Protein AF-A0A482VT25-F1 (afdb_monomer)

Radius of gyration: 19.28 Å; Cα contacts (8 Å, |Δi|>4): 230; chains: 1; bounding box: 48×50×47 Å

Nearest PDB structures (foldseek):
  7yfh-assembly1_D  TM=4.935E-01  e=5.963E-01  Rattus norvegicus
  8hdk-assembly1_D  TM=4.735E-01  e=2.613E+00  Rattus norvegicus
  5x2o-assembly2_C  TM=5.351E-01  e=7.305E+00  Oryzias latipes

pLDDT: mean 77.51, std 16.25, range [39.47, 95.44]

Structure (mmCIF, N/CA/C/O backbone):
data_AF-A0A482VT25-F1
#
_entry.id   AF-A0A482VT25-F1
#
loop_
_atom_site.group_PDB
_atom_site.id
_atom_site.type_symbol
_atom_site.label_atom_id
_atom_site.label_alt_id
_atom_site.label_comp_id
_atom_site.label_asym_id
_atom_site.label_entity_id
_atom_site.label_seq_id
_atom_site.pdbx_PDB_ins_code
_atom_site.Cartn_x
_atom_site.Cartn_y
_atom_site.Cartn_z
_atom_site.occupancy
_atom_site.B_iso_or_equiv
_atom_site.auth_seq_id
_atom_site.auth_comp_id
_atom_site.auth_asym_id
_atom_site.auth_atom_id
_atom_site.pdbx_PDB_model_num
ATOM 1 N N . MET A 1 1 ? -10.739 -34.571 9.673 1.00 39.47 1 MET A N 1
ATOM 2 C CA . MET A 1 1 ? -11.460 -33.301 9.870 1.00 39.47 1 MET A CA 1
ATOM 3 C C . MET A 1 1 ? -10.974 -32.430 8.749 1.00 39.47 1 MET A C 1
ATOM 5 O O . MET A 1 1 ? -9.767 -32.263 8.652 1.00 39.47 1 MET A O 1
ATOM 9 N N . ASP A 1 2 ? -11.873 -32.102 7.835 1.00 42.78 2 ASP A N 1
ATOM 10 C CA . ASP A 1 2 ? -11.536 -31.647 6.493 1.00 42.78 2 ASP A CA 1
ATOM 11 C C . ASP A 1 2 ? -10.719 -30.350 6.533 1.00 42.78 2 ASP A C 1
ATOM 13 O O . ASP A 1 2 ? -11.111 -29.379 7.178 1.00 42.78 2 ASP A O 1
ATOM 17 N N . ASP A 1 3 ? -9.556 -30.373 5.876 1.00 50.25 3 ASP A N 1
ATOM 18 C CA . ASP A 1 3 ? -8.774 -29.186 5.540 1.00 50.25 3 ASP A CA 1
ATOM 19 C C . ASP A 1 3 ? -9.622 -28.347 4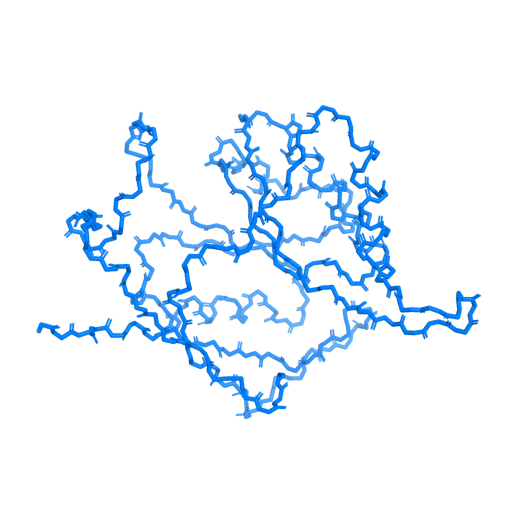.566 1.00 50.25 3 ASP A C 1
ATOM 21 O O . ASP A 1 3 ? -9.539 -28.514 3.348 1.00 50.25 3 ASP A O 1
ATOM 25 N N . GLU A 1 4 ? -10.512 -27.498 5.085 1.00 59.62 4 GLU A N 1
ATOM 26 C CA . GLU A 1 4 ? -11.240 -26.541 4.252 1.00 59.62 4 GLU A CA 1
ATOM 27 C C . GLU A 1 4 ? -10.255 -25.481 3.739 1.00 59.62 4 GLU A C 1
ATOM 29 O O . GLU A 1 4 ? -9.926 -24.507 4.417 1.00 59.62 4 GLU A O 1
ATOM 34 N N . ASP A 1 5 ? -9.749 -25.703 2.525 1.00 64.88 5 ASP A N 1
ATOM 35 C CA . ASP A 1 5 ? -8.963 -24.722 1.783 1.00 64.88 5 ASP A CA 1
ATOM 36 C C . ASP A 1 5 ? -9.862 -23.529 1.404 1.00 64.88 5 ASP A C 1
ATOM 38 O O . ASP A 1 5 ? -10.791 -23.655 0.598 1.00 64.88 5 ASP A O 1
ATOM 42 N N . TYR A 1 6 ? -9.554 -22.333 1.908 1.00 70.44 6 TYR A N 1
ATOM 43 C CA . TYR A 1 6 ? -10.206 -21.105 1.438 1.00 70.44 6 TYR A CA 1
ATOM 44 C C . TYR A 1 6 ? -9.641 -20.714 0.081 1.00 70.44 6 TYR A C 1
ATOM 46 O O . TYR A 1 6 ? -8.427 -20.743 -0.097 1.00 70.44 6 TYR A O 1
ATOM 54 N N . THR A 1 7 ? -10.494 -20.308 -0.863 1.00 74.69 7 THR A N 1
ATOM 55 C CA . THR A 1 7 ? -10.058 -19.903 -2.206 1.00 74.69 7 THR A CA 1
ATOM 56 C C . THR A 1 7 ? -10.330 -18.422 -2.459 1.00 74.69 7 THR A C 1
ATOM 58 O O . THR A 1 7 ? -11.483 -18.025 -2.583 1.00 74.69 7 THR A O 1
ATOM 61 N N . VAL A 1 8 ? -9.278 -17.617 -2.617 1.00 80.00 8 VAL A N 1
ATOM 62 C CA . VAL A 1 8 ? -9.375 -16.241 -3.143 1.00 80.00 8 VAL A CA 1
ATOM 63 C C . VAL A 1 8 ? -9.245 -16.292 -4.659 1.00 80.00 8 VAL A C 1
ATOM 65 O O . VAL A 1 8 ? -8.404 -17.022 -5.174 1.00 80.00 8 VAL A O 1
ATOM 68 N N . SER A 1 9 ? -10.054 -15.523 -5.383 1.00 78.00 9 SER A N 1
ATOM 69 C CA . SER A 1 9 ? -9.930 -15.350 -6.836 1.00 78.00 9 SER A CA 1
ATOM 70 C C . SER A 1 9 ? -9.669 -13.886 -7.168 1.00 78.00 9 SER A C 1
ATOM 72 O O . SER A 1 9 ? -10.445 -13.035 -6.747 1.00 78.00 9 SER A O 1
ATOM 74 N N . SER A 1 10 ? -8.625 -13.588 -7.935 1.00 79.62 10 SER A N 1
ATOM 75 C CA . SER A 1 10 ? -8.290 -12.217 -8.339 1.00 79.62 10 SER A CA 1
ATOM 76 C C . SER A 1 10 ? -8.179 -12.104 -9.848 1.00 79.62 10 SER A C 1
ATOM 78 O O . SER A 1 10 ? -7.571 -12.956 -10.490 1.00 79.62 10 SER A O 1
ATOM 80 N N . GLU A 1 11 ? -8.775 -11.056 -10.394 1.00 80.50 11 GLU A N 1
ATOM 81 C CA . GLU A 1 11 ? -8.612 -10.608 -11.767 1.00 80.50 11 GLU A CA 1
ATOM 82 C C . GLU A 1 11 ? -7.481 -9.578 -11.823 1.00 80.50 11 GLU A C 1
ATOM 84 O O . GLU A 1 11 ? -7.445 -8.653 -11.009 1.00 80.50 11 GLU A O 1
ATOM 89 N N . LEU A 1 12 ? -6.560 -9.742 -12.770 1.00 70.12 12 LEU A N 1
ATOM 90 C CA . LEU A 1 12 ? -5.415 -8.852 -12.954 1.00 70.12 12 LEU A CA 1
ATOM 91 C C . LEU A 1 12 ? -5.444 -8.246 -14.357 1.00 70.12 12 LEU A C 1
ATOM 93 O O . LEU A 1 12 ? -5.709 -8.946 -15.339 1.00 70.12 12 LEU A O 1
ATOM 97 N N . TYR A 1 13 ? -5.154 -6.949 -14.453 1.00 67.56 13 TYR A N 1
ATOM 98 C CA . TYR A 1 13 ? -4.815 -6.334 -15.734 1.00 67.56 13 TYR A CA 1
ATOM 99 C C . TYR A 1 13 ? -3.384 -6.715 -16.128 1.00 67.56 13 TYR A C 1
ATOM 101 O O . TYR A 1 13 ? -2.562 -7.049 -15.277 1.00 67.56 13 TYR A O 1
ATOM 109 N N . GLN A 1 14 ? -3.091 -6.677 -17.430 1.00 61.06 14 GLN A N 1
ATOM 110 C CA . GLN A 1 14 ? -1.707 -6.766 -17.902 1.00 61.06 14 GLN A CA 1
ATOM 111 C C . GLN A 1 14 ? -0.884 -5.602 -17.339 1.00 61.06 14 GLN A C 1
ATOM 113 O O . GLN A 1 14 ? -1.457 -4.539 -17.078 1.00 61.06 14 GLN A O 1
ATOM 118 N N . GLU A 1 15 ? 0.431 -5.809 -17.173 1.00 56.62 15 GLU A N 1
ATOM 119 C CA . GLU A 1 15 ? 1.362 -4.766 -16.724 1.00 56.62 15 GLU A CA 1
ATOM 120 C C . GLU A 1 15 ? 1.068 -3.452 -17.447 1.00 56.62 15 GLU A C 1
ATOM 122 O O . GLU A 1 15 ? 1.053 -3.370 -18.680 1.00 56.62 15 GLU A O 1
ATOM 127 N N . TYR A 1 16 ? 0.763 -2.438 -16.646 1.00 53.75 16 TYR A N 1
ATOM 128 C CA . TYR A 1 16 ? 0.369 -1.133 -17.123 1.00 53.75 16 TYR A CA 1
ATOM 129 C C . TYR A 1 16 ? 1.481 -0.139 -16.813 1.00 53.75 16 TYR A C 1
ATOM 131 O O . TYR A 1 16 ? 1.900 0.007 -15.667 1.00 53.75 16 TYR A O 1
ATOM 139 N N . ASP A 1 17 ? 1.945 0.563 -17.843 1.00 59.72 17 ASP A N 1
ATOM 140 C CA . ASP A 1 17 ? 2.887 1.659 -17.676 1.00 59.72 17 ASP A CA 1
ATOM 141 C C . ASP A 1 17 ? 2.159 2.885 -17.105 1.00 59.72 17 ASP A C 1
ATOM 143 O O . ASP A 1 17 ? 1.476 3.630 -17.822 1.00 59.72 17 ASP A O 1
ATOM 147 N N . TYR A 1 18 ? 2.336 3.092 -15.798 1.00 53.34 18 TYR A N 1
ATOM 148 C CA . TYR A 1 18 ? 1.773 4.197 -15.019 1.00 53.34 18 TYR A CA 1
ATOM 149 C C . TYR A 1 18 ? 2.281 5.586 -15.428 1.00 53.34 18 TYR A C 1
ATOM 151 O O . TYR A 1 18 ? 1.679 6.595 -15.031 1.00 53.34 18 TYR A O 1
ATOM 159 N N . THR A 1 19 ? 3.354 5.646 -16.225 1.00 51.25 19 THR A N 1
ATOM 160 C CA . THR A 1 19 ? 3.878 6.884 -16.816 1.00 51.25 19 THR A CA 1
ATOM 161 C C . THR A 1 19 ? 3.140 7.267 -18.100 1.00 51.25 19 THR A C 1
ATOM 163 O O . THR A 1 19 ? 3.159 8.430 -18.508 1.00 51.25 19 THR A O 1
ATOM 166 N N . SER A 1 20 ? 2.417 6.321 -18.708 1.00 53.91 20 SER A N 1
ATOM 167 C CA . SER A 1 20 ? 1.621 6.560 -19.907 1.00 53.91 20 SER A CA 1
ATOM 168 C C . SER A 1 20 ? 0.199 7.034 -19.567 1.00 53.91 20 SER A C 1
ATOM 170 O O . SER A 1 20 ? -0.370 6.697 -18.528 1.00 53.91 20 SER A O 1
ATOM 172 N N . SER A 1 21 ? -0.400 7.825 -20.462 1.00 50.16 21 SER A N 1
ATOM 173 C CA . SER A 1 21 ? -1.810 8.255 -20.402 1.00 50.16 21 SER A CA 1
ATOM 174 C C . SER A 1 21 ? -2.772 7.270 -21.082 1.00 50.16 21 SER A C 1
ATOM 176 O O . SER A 1 21 ? -3.956 7.567 -21.271 1.00 50.16 21 SER A O 1
ATOM 178 N N . SER A 1 22 ? -2.258 6.107 -21.485 1.00 46.88 22 SER A N 1
ATOM 179 C CA . SER A 1 22 ? -3.011 5.029 -22.123 1.00 46.88 22 SER A CA 1
ATOM 180 C C . SER A 1 22 ? -4.091 4.503 -21.169 1.00 46.88 22 SER A C 1
ATOM 182 O O . SER A 1 22 ? -4.007 4.666 -19.965 1.00 46.88 22 SER A O 1
ATOM 184 N N . LYS A 1 23 ? -5.151 3.851 -21.645 1.00 45.50 23 LYS A N 1
ATOM 185 C CA . LYS A 1 23 ? -6.005 3.080 -20.720 1.00 45.50 23 LYS A CA 1
ATOM 186 C C . LYS A 1 23 ? -5.443 1.656 -20.633 1.00 45.50 23 LYS A C 1
ATOM 188 O O . LYS A 1 23 ? -5.079 1.128 -21.686 1.00 45.50 23 LYS A O 1
ATOM 193 N N . PRO A 1 24 ? -5.384 1.018 -19.449 1.00 49.09 24 PRO A N 1
ATOM 194 C CA . PRO A 1 24 ? -5.161 -0.412 -19.332 1.00 49.09 24 PRO A CA 1
ATOM 195 C C . PRO A 1 24 ? -6.135 -1.125 -20.255 1.00 49.09 24 PRO A C 1
ATOM 197 O O . PRO A 1 24 ? -7.336 -0.829 -20.285 1.00 49.09 24 PRO A O 1
ATOM 200 N N . THR A 1 25 ? -5.605 -2.025 -21.070 1.00 46.62 25 THR A N 1
ATOM 201 C CA . THR A 1 25 ? -6.446 -2.778 -21.991 1.00 46.62 25 THR A CA 1
ATOM 202 C C . THR A 1 25 ? -7.126 -3.869 -21.178 1.00 46.62 25 THR A C 1
ATOM 204 O O . THR A 1 25 ? -6.481 -4.828 -20.766 1.00 46.62 25 THR A O 1
ATOM 207 N N . VAL A 1 26 ? -8.429 -3.719 -20.927 1.00 48.94 26 VAL A N 1
ATOM 208 C CA . VAL A 1 26 ? -9.239 -4.775 -20.308 1.00 48.94 26 VAL A CA 1
ATOM 209 C C . VAL A 1 26 ? -9.306 -5.934 -21.301 1.00 48.94 26 VAL A C 1
ATOM 211 O O . VAL A 1 26 ? -10.019 -5.870 -22.307 1.00 48.94 26 VAL A O 1
ATOM 214 N N . ASN A 1 27 ? -8.517 -6.978 -21.066 1.00 53.03 27 ASN A N 1
ATOM 215 C CA . ASN A 1 27 ? -8.515 -8.153 -21.921 1.00 53.03 27 ASN A CA 1
ATOM 216 C C . ASN A 1 27 ? -9.777 -8.977 -21.624 1.00 53.03 27 ASN A C 1
ATOM 218 O O . ASN A 1 27 ? -10.112 -9.250 -20.479 1.00 53.03 27 ASN A O 1
ATOM 222 N N . LYS A 1 28 ? -10.497 -9.442 -22.648 1.00 49.78 28 LYS A N 1
ATOM 223 C CA . LYS A 1 28 ? -11.636 -10.356 -22.430 1.00 49.78 28 LYS A CA 1
ATOM 224 C C . LYS A 1 28 ? -11.214 -11.709 -21.835 1.00 49.78 28 LYS A C 1
ATOM 226 O O . LYS A 1 28 ? -12.072 -12.456 -21.380 1.00 49.78 28 LYS A O 1
ATOM 231 N N . ALA A 1 29 ? -9.917 -12.012 -21.849 1.00 55.00 29 ALA A N 1
ATOM 232 C CA . ALA A 1 29 ? -9.296 -13.186 -21.253 1.00 55.00 29 ALA A CA 1
ATOM 233 C C . ALA A 1 29 ? -8.514 -12.848 -19.969 1.00 55.00 29 ALA A C 1
ATOM 235 O O . ALA A 1 29 ? -7.456 -13.432 -19.749 1.00 55.00 29 ALA A O 1
ATOM 236 N N . ASN A 1 30 ? -8.979 -11.883 -19.161 1.00 58.50 30 ASN A N 1
ATOM 237 C CA . ASN A 1 30 ? -8.315 -11.517 -17.905 1.00 58.50 30 ASN A CA 1
ATOM 238 C C . ASN A 1 30 ? -7.936 -12.771 -17.102 1.00 58.50 30 ASN A C 1
ATOM 240 O O . ASN A 1 30 ? -8.764 -13.661 -16.876 1.00 58.50 30 ASN A O 1
ATOM 244 N N . ALA A 1 31 ? -6.663 -12.852 -16.713 1.00 57.69 31 ALA A N 1
ATOM 245 C CA . ALA A 1 31 ? -6.154 -13.972 -15.945 1.00 57.69 31 ALA A CA 1
ATOM 246 C C . ALA A 1 31 ? -6.794 -13.931 -14.554 1.00 57.69 31 ALA A C 1
ATOM 248 O O . ALA A 1 31 ? -6.694 -12.929 -13.843 1.00 57.69 31 ALA A O 1
ATOM 249 N N . VAL A 1 32 ? -7.486 -15.011 -14.186 1.00 60.69 32 VAL A N 1
ATOM 250 C CA . VAL A 1 32 ? -8.034 -15.178 -12.839 1.00 60.69 32 VAL A CA 1
ATOM 251 C C . VAL A 1 32 ? -7.101 -16.087 -12.056 1.00 60.69 32 VAL A C 1
ATOM 253 O O . VAL A 1 32 ? -7.095 -17.302 -12.261 1.00 60.69 32 VAL A O 1
ATOM 256 N N . SER A 1 33 ? -6.339 -15.504 -11.138 1.00 63.44 33 SER A N 1
ATOM 257 C CA . SER A 1 33 ? -5.485 -16.252 -10.216 1.00 63.44 33 SER A CA 1
ATOM 258 C C . SER A 1 33 ? -6.312 -16.754 -9.037 1.00 63.44 33 SER A C 1
ATOM 260 O O . SER A 1 33 ? -7.108 -16.001 -8.470 1.00 63.44 33 SER A O 1
ATOM 262 N N . LYS A 1 34 ? -6.129 -18.025 -8.662 1.00 63.94 34 LYS A N 1
ATOM 263 C CA . LYS A 1 34 ? -6.772 -18.638 -7.493 1.00 63.94 34 LYS A CA 1
ATOM 264 C C . LYS A 1 34 ? -5.734 -18.975 -6.434 1.00 63.94 34 LYS A C 1
ATOM 266 O O . LYS A 1 34 ? -4.762 -19.668 -6.718 1.00 63.94 34 LYS A O 1
ATOM 271 N N . PHE A 1 35 ? -5.976 -18.529 -5.212 1.00 72.00 35 PHE A N 1
ATOM 272 C CA . PHE A 1 35 ? -5.071 -18.713 -4.081 1.00 72.00 35 PHE A CA 1
ATOM 273 C C . PHE A 1 35 ? -5.757 -19.561 -3.024 1.00 72.00 35 PHE A C 1
ATOM 275 O O . PHE A 1 35 ? -6.899 -19.264 -2.673 1.00 72.00 35 PHE A O 1
ATOM 282 N N . LYS A 1 36 ? -5.073 -20.593 -2.521 1.00 67.88 36 LYS A N 1
ATOM 283 C CA . LYS A 1 36 ? -5.603 -21.475 -1.478 1.00 67.88 36 LYS A CA 1
ATOM 284 C C . LYS A 1 36 ? -4.920 -21.223 -0.144 1.00 67.88 36 LYS A C 1
ATOM 286 O O . LYS A 1 36 ? -3.690 -21.200 -0.078 1.00 67.88 36 LYS A O 1
ATOM 291 N N . PHE A 1 37 ? -5.705 -21.091 0.917 1.00 70.56 37 PHE A N 1
ATOM 292 C CA . PHE A 1 37 ? -5.206 -20.827 2.266 1.00 70.56 37 PHE A CA 1
ATOM 293 C C . PHE A 1 37 ? -5.533 -21.982 3.199 1.00 70.56 37 PHE A C 1
ATOM 295 O O . PHE A 1 37 ? -6.661 -22.471 3.212 1.00 70.56 37 PHE A O 1
ATOM 302 N N . LYS A 1 38 ? -4.547 -22.357 4.012 1.00 63.88 38 LYS A N 1
ATOM 303 C CA . LYS A 1 38 ? -4.682 -23.324 5.096 1.00 63.88 38 LYS A CA 1
ATOM 304 C C . LYS A 1 38 ? -4.677 -22.598 6.426 1.00 63.88 38 LYS A C 1
ATOM 306 O O . LYS A 1 38 ? -3.830 -21.749 6.687 1.00 63.88 38 LYS A O 1
ATOM 311 N N . HIS A 1 39 ? -5.599 -22.967 7.294 1.00 61.06 39 HIS A N 1
ATOM 312 C CA . HIS A 1 39 ? -5.632 -22.474 8.661 1.00 61.06 39 HIS A CA 1
ATOM 313 C C . HIS A 1 39 ? -4.373 -22.969 9.421 1.00 61.06 39 HIS A C 1
ATOM 315 O O . HIS A 1 39 ? -4.059 -24.158 9.336 1.00 61.06 39 HIS A O 1
ATOM 321 N N . PRO A 1 40 ? -3.633 -22.118 10.165 1.00 61.16 40 PRO A N 1
ATOM 322 C CA . PRO A 1 40 ? -2.665 -22.542 11.159 1.00 61.16 40 PRO A CA 1
ATOM 323 C C . PRO A 1 40 ? -3.076 -23.771 11.974 1.00 61.16 40 PRO A C 1
ATOM 325 O O . PRO A 1 40 ? -4.214 -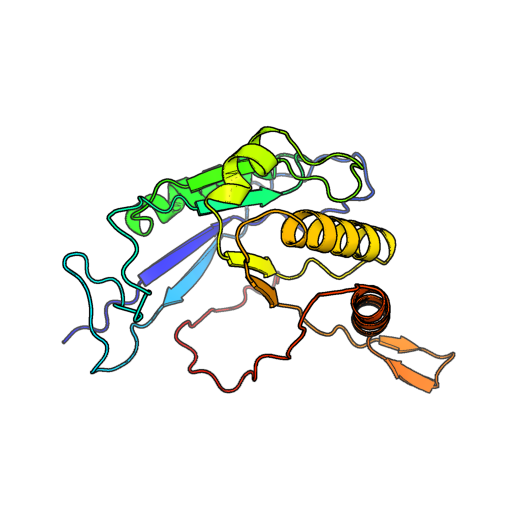23.834 12.463 1.00 61.16 40 PRO A O 1
ATOM 328 N N . PRO A 1 41 ? -2.151 -24.738 12.144 1.00 55.53 41 PRO A N 1
ATOM 329 C CA . PRO A 1 41 ? -2.427 -25.951 12.888 1.00 55.53 41 PRO A CA 1
ATOM 330 C C . PRO A 1 41 ? -2.688 -25.623 14.371 1.00 55.53 41 PRO A C 1
ATOM 332 O O . PRO A 1 41 ? -2.102 -24.680 14.914 1.00 55.53 41 PRO A O 1
ATOM 335 N N . PRO A 1 42 ? -3.566 -26.380 15.053 1.00 56.66 42 PRO A N 1
ATOM 336 C CA . PRO A 1 42 ? -3.888 -26.162 16.462 1.00 56.66 42 PRO A CA 1
ATOM 337 C C . PRO A 1 42 ? -2.653 -26.188 17.392 1.00 56.66 42 PRO A C 1
ATOM 339 O O . PRO A 1 42 ? -1.721 -26.945 17.125 1.00 56.66 42 PRO A O 1
ATOM 342 N N . PRO A 1 43 ? -2.657 -25.447 18.526 1.00 58.03 43 PRO A N 1
ATOM 343 C CA . PRO A 1 43 ? -3.792 -24.728 19.097 1.00 58.03 43 PRO A CA 1
ATOM 344 C C . PRO A 1 43 ? -3.797 -23.248 18.696 1.00 58.03 43 PRO A C 1
ATOM 346 O O . PRO A 1 43 ? -3.302 -22.376 19.411 1.00 58.03 43 PRO A O 1
ATOM 349 N N . ALA A 1 44 ? -4.432 -22.952 17.572 1.00 61.91 44 ALA A N 1
ATOM 350 C CA . ALA A 1 44 ? -4.798 -21.604 17.211 1.00 61.91 44 ALA A CA 1
ATOM 351 C C . ALA A 1 44 ? -6.223 -21.344 17.715 1.00 61.91 44 ALA A C 1
ATOM 353 O O . ALA A 1 44 ? -7.130 -22.141 17.480 1.00 61.91 44 ALA A O 1
ATOM 354 N N . LYS A 1 45 ? -6.411 -20.275 18.489 1.00 72.25 45 LYS A N 1
ATOM 355 C CA . LYS A 1 45 ? -7.738 -19.904 18.988 1.00 72.25 45 LYS A CA 1
ATOM 356 C C . LYS A 1 45 ? -8.497 -19.219 17.863 1.00 72.25 45 LYS A C 1
ATOM 358 O O . LYS A 1 45 ? -7.915 -18.363 17.207 1.00 72.25 45 LYS A O 1
ATOM 363 N N . THR A 1 46 ? -9.765 -19.555 17.686 1.00 65.69 46 THR A N 1
ATOM 364 C CA . THR A 1 46 ? -10.668 -18.890 16.747 1.00 65.69 46 THR A CA 1
ATOM 365 C C . THR A 1 46 ? -11.836 -18.256 17.490 1.00 65.69 46 THR A C 1
ATOM 367 O O . THR A 1 46 ? -12.183 -18.693 18.592 1.00 65.69 46 THR A O 1
ATOM 370 N N . ASP A 1 47 ? -12.378 -17.163 16.962 1.00 71.12 47 ASP A N 1
ATOM 371 C CA . ASP A 1 47 ? -13.574 -16.530 17.514 1.00 71.12 47 ASP A CA 1
ATOM 372 C C . ASP A 1 47 ? -14.856 -17.210 16.999 1.00 71.12 47 ASP A C 1
ATOM 374 O O . ASP A 1 47 ? -14.822 -18.292 16.411 1.00 71.12 47 ASP A O 1
ATOM 378 N N . SER A 1 48 ? -16.015 -16.604 17.274 1.00 61.66 48 SER A N 1
ATOM 379 C CA . SER A 1 48 ? -17.322 -17.172 16.928 1.00 61.66 48 SER A CA 1
ATOM 380 C C . SER A 1 48 ? -17.575 -17.314 15.428 1.00 61.66 48 SER A C 1
ATOM 382 O O . SER A 1 48 ? -18.514 -18.015 15.060 1.00 61.66 48 SER A O 1
ATOM 384 N N . ASP A 1 49 ? -16.802 -16.638 14.576 1.00 62.59 49 ASP A N 1
ATOM 385 C CA . ASP A 1 49 ? -16.936 -16.737 13.124 1.00 62.59 49 ASP A CA 1
ATOM 386 C C . ASP A 1 49 ? -15.754 -17.470 12.464 1.00 62.59 49 ASP A C 1
ATOM 388 O O . ASP A 1 49 ? -15.704 -17.577 11.238 1.00 62.59 49 ASP A O 1
ATOM 392 N N . GLY A 1 50 ? -14.848 -18.044 13.263 1.00 56.34 50 GLY A N 1
ATOM 393 C CA . GLY A 1 50 ? -13.749 -18.881 12.787 1.00 56.34 50 GLY A CA 1
ATOM 394 C C . GLY A 1 50 ? -12.472 -18.113 12.450 1.00 56.34 50 GLY A C 1
ATOM 395 O O . GLY A 1 50 ? -11.533 -18.728 11.953 1.00 56.34 50 GLY A O 1
ATOM 396 N N . ASP A 1 51 ? -12.398 -16.807 12.726 1.00 59.22 51 ASP A N 1
ATOM 397 C CA . ASP A 1 51 ? -11.162 -16.046 12.534 1.00 59.22 51 ASP A CA 1
ATOM 398 C C . ASP A 1 51 ? -10.165 -16.330 13.650 1.00 59.22 51 ASP A C 1
ATOM 400 O O . ASP A 1 51 ? -10.529 -16.453 14.821 1.00 59.22 51 ASP A O 1
ATOM 404 N N . PHE A 1 52 ? -8.873 -16.353 13.315 1.00 62.03 52 PHE A N 1
ATOM 405 C CA . PHE A 1 52 ? -7.827 -16.445 14.326 1.00 62.03 52 PHE A CA 1
ATOM 406 C C . PHE A 1 52 ? -7.922 -15.316 15.346 1.00 62.03 52 PHE A C 1
ATOM 408 O O . PHE A 1 52 ? -7.730 -14.134 15.043 1.00 62.03 52 PHE A O 1
ATOM 415 N N . ILE A 1 53 ? -8.070 -15.710 16.605 1.00 58.88 53 ILE A N 1
ATOM 416 C CA . ILE A 1 53 ? -7.831 -14.865 17.763 1.00 58.88 53 ILE A CA 1
ATOM 417 C C . ILE A 1 53 ? -6.321 -14.658 17.874 1.00 58.88 53 ILE A C 1
ATOM 419 O O . ILE A 1 53 ? -5.610 -15.310 18.640 1.00 58.88 53 ILE A O 1
ATOM 423 N N . VAL A 1 54 ? -5.833 -13.682 17.122 1.00 53.31 54 VAL A N 1
ATOM 424 C CA . VAL A 1 54 ? -4.608 -12.963 17.460 1.00 53.31 54 VAL A CA 1
ATOM 425 C C . VAL A 1 54 ? -4.882 -12.142 18.717 1.00 53.31 54 VAL A C 1
ATOM 427 O O . VAL A 1 54 ? -5.913 -11.474 18.823 1.00 53.31 54 VAL A O 1
ATOM 430 N N . SER A 1 55 ? -3.977 -12.181 19.696 1.00 43.06 55 SER A N 1
ATOM 431 C CA . SER A 1 55 ? -4.082 -11.400 20.932 1.00 43.06 55 SER A CA 1
ATOM 432 C C . SER A 1 55 ? -4.005 -9.898 20.636 1.00 43.06 55 SER A C 1
ATOM 434 O O . SER A 1 55 ? -2.947 -9.277 20.715 1.00 43.06 55 SER A O 1
ATOM 436 N N . ARG A 1 56 ? -5.143 -9.297 20.282 1.00 45.47 56 ARG A N 1
ATOM 437 C CA . ARG A 1 56 ? -5.308 -7.851 20.125 1.00 45.47 56 ARG A CA 1
ATOM 438 C C . ARG A 1 56 ? -5.428 -7.239 21.523 1.00 45.47 56 ARG A C 1
ATOM 440 O O . ARG A 1 56 ? -6.164 -7.756 22.367 1.00 45.47 56 ARG A O 1
ATOM 447 N N . LYS A 1 57 ? -4.726 -6.129 21.800 1.00 41.81 57 LYS A N 1
ATOM 448 C CA . LYS A 1 57 ? -4.996 -5.325 23.010 1.00 41.81 57 LYS A CA 1
ATOM 449 C C . LYS A 1 57 ? -6.502 -5.049 23.053 1.00 41.81 57 LYS A C 1
ATOM 451 O O . LYS A 1 57 ? -7.046 -4.619 22.039 1.00 41.81 57 LYS A O 1
ATOM 456 N N . LYS A 1 58 ? -7.162 -5.316 24.191 1.00 40.41 58 LYS A N 1
ATOM 457 C CA . LYS A 1 58 ? -8.605 -5.090 24.395 1.00 40.41 58 LYS A CA 1
ATOM 458 C C . LYS A 1 58 ? -8.948 -3.633 24.066 1.00 40.41 58 LYS A C 1
ATOM 460 O O . LYS A 1 58 ? -8.844 -2.759 24.920 1.00 40.41 58 LYS A O 1
ATOM 465 N N . SER A 1 59 ? -9.328 -3.368 22.824 1.00 47.28 59 SER A N 1
ATOM 466 C CA . SER A 1 59 ? -9.884 -2.097 22.386 1.00 47.28 59 SER A CA 1
ATOM 467 C C . SER A 1 59 ? -11.352 -2.368 22.106 1.00 47.28 59 SER A C 1
ATOM 469 O O . SER A 1 59 ? -11.681 -3.220 21.284 1.00 47.28 59 SER A O 1
ATOM 471 N N . ALA A 1 60 ? -12.223 -1.740 22.893 1.00 45.38 60 ALA A N 1
ATOM 472 C CA . ALA A 1 60 ? -13.662 -1.957 22.874 1.00 45.38 60 ALA A CA 1
ATOM 473 C C . ALA A 1 60 ? -14.229 -1.906 21.443 1.00 45.38 60 ALA A C 1
ATOM 475 O O . ALA A 1 60 ? -14.007 -0.917 20.750 1.00 45.38 60 ALA A O 1
ATOM 476 N N . ASN A 1 61 ? -14.942 -2.965 21.033 1.00 43.31 61 ASN A N 1
ATOM 477 C CA . ASN A 1 61 ? -15.899 -3.047 19.916 1.00 43.31 61 ASN A CA 1
ATOM 478 C C . ASN A 1 61 ? -15.760 -1.980 18.816 1.00 43.31 61 ASN A C 1
ATOM 480 O O . ASN A 1 61 ? -16.699 -1.234 18.533 1.00 43.31 61 ASN A O 1
ATOM 484 N N . LYS A 1 62 ? -14.599 -1.906 18.165 1.00 52.28 62 LYS A N 1
ATOM 485 C CA . LYS A 1 62 ? -14.421 -1.045 16.999 1.00 52.28 62 LYS A CA 1
ATOM 486 C C . LYS A 1 62 ? -14.524 -1.934 15.771 1.00 52.28 62 LYS A C 1
ATOM 488 O O . LYS A 1 62 ? -13.652 -2.766 15.555 1.00 52.28 62 LYS A O 1
ATOM 493 N N . LYS A 1 63 ? -15.594 -1.776 14.983 1.00 51.50 63 LYS A N 1
ATOM 494 C CA . LYS A 1 63 ? -15.642 -2.313 13.615 1.00 51.50 63 LYS A CA 1
ATOM 495 C C . LYS A 1 63 ? -14.433 -1.738 12.875 1.00 51.50 63 LYS A C 1
ATOM 497 O O . LYS A 1 63 ? -14.389 -0.531 12.631 1.00 51.50 63 LYS A O 1
ATOM 502 N N . VAL A 1 64 ? -13.428 -2.568 12.619 1.00 60.56 64 VAL A N 1
ATOM 503 C CA . VAL A 1 64 ? -12.244 -2.180 11.851 1.00 60.56 64 VAL A CA 1
ATOM 504 C C . VAL A 1 64 ? -12.606 -2.414 10.392 1.00 60.56 64 VAL A C 1
ATOM 506 O O . VAL A 1 64 ? -12.709 -3.555 9.961 1.00 60.56 64 VAL A O 1
ATOM 509 N N . GLY A 1 65 ? -12.915 -1.339 9.669 1.00 68.81 65 GLY A N 1
ATOM 510 C CA . GLY A 1 65 ? -13.024 -1.405 8.214 1.00 68.81 65 GLY A CA 1
ATOM 511 C C . GLY A 1 65 ? -11.634 -1.523 7.595 1.00 68.81 65 GLY A C 1
ATOM 512 O O . GLY A 1 65 ? -10.661 -1.044 8.182 1.00 68.81 65 GLY A O 1
ATOM 513 N N . ILE A 1 66 ? -11.553 -2.160 6.433 1.00 80.94 66 ILE A N 1
ATOM 514 C CA . ILE A 1 66 ? -10.341 -2.192 5.610 1.00 80.94 66 ILE A CA 1
ATOM 515 C C . ILE A 1 66 ? -10.432 -1.027 4.627 1.00 80.94 66 ILE A C 1
ATOM 517 O O . ILE A 1 66 ? -11.515 -0.735 4.117 1.00 80.94 66 ILE A O 1
ATOM 521 N N . ILE A 1 67 ? -9.316 -0.343 4.398 1.00 82.69 67 ILE A N 1
ATOM 522 C CA . ILE A 1 67 ? -9.222 0.695 3.375 1.00 82.69 67 ILE A CA 1
ATOM 523 C C . ILE A 1 67 ? -8.168 0.236 2.379 1.00 82.69 67 ILE A C 1
ATOM 525 O O . ILE A 1 67 ? -7.005 0.094 2.748 1.00 82.69 67 ILE A O 1
ATOM 529 N N . GLU A 1 68 ? -8.610 -0.016 1.155 1.00 84.75 68 GLU A N 1
ATOM 530 C CA . GLU A 1 68 ? -7.763 -0.302 -0.000 1.00 84.75 68 GLU A CA 1
ATOM 531 C C . GLU A 1 68 ? -7.513 1.018 -0.726 1.00 84.75 68 GLU A C 1
ATOM 533 O O . GLU A 1 68 ? -8.444 1.811 -0.906 1.00 84.75 68 GLU A O 1
ATOM 538 N N . ILE A 1 69 ? -6.261 1.276 -1.098 1.00 84.88 69 ILE A N 1
ATOM 539 C CA . ILE A 1 69 ? -5.862 2.528 -1.740 1.00 84.88 69 ILE A CA 1
ATOM 540 C C . ILE A 1 69 ? -5.001 2.255 -2.960 1.00 84.88 69 ILE A C 1
ATOM 542 O O . ILE A 1 69 ? -4.072 1.457 -2.890 1.00 84.88 69 ILE A O 1
ATOM 546 N N . ASP A 1 70 ? -5.301 2.947 -4.050 1.00 86.88 70 ASP A N 1
ATOM 547 C CA . ASP A 1 70 ? -4.503 2.919 -5.275 1.00 86.88 70 ASP A CA 1
ATOM 548 C C . ASP A 1 70 ? -4.717 4.222 -6.056 1.00 86.88 70 ASP A C 1
ATOM 550 O O . ASP A 1 70 ? -5.562 5.045 -5.697 1.00 86.88 70 ASP A O 1
ATOM 554 N N . VAL A 1 71 ? -3.962 4.436 -7.123 1.00 82.25 71 VAL A N 1
ATOM 555 C CA . VAL A 1 71 ? -4.166 5.565 -8.028 1.00 82.25 71 VAL A CA 1
ATOM 556 C C . VAL A 1 71 ? -5.432 5.352 -8.871 1.00 82.25 71 VAL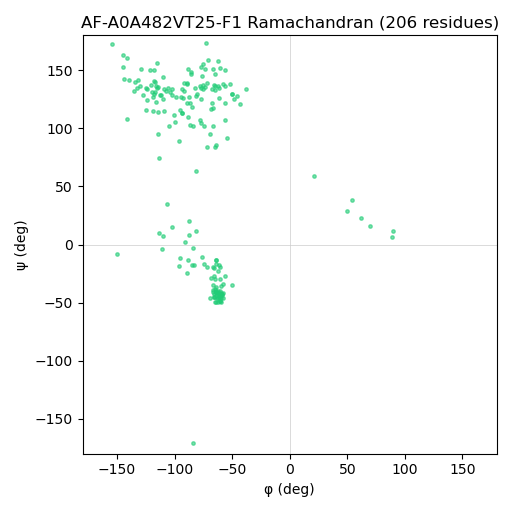 A C 1
ATOM 558 O O . VAL A 1 71 ? -5.668 4.258 -9.390 1.00 82.25 71 VAL A O 1
ATOM 561 N N . ASP A 1 72 ? -6.244 6.398 -9.082 1.00 84.81 72 ASP A N 1
ATOM 562 C CA . ASP A 1 72 ? -7.418 6.318 -9.967 1.00 84.81 72 ASP A CA 1
ATOM 563 C C . ASP A 1 72 ? -7.010 6.477 -11.435 1.00 84.81 72 ASP A C 1
ATOM 565 O O . ASP A 1 72 ? -7.344 7.434 -12.139 1.00 84.81 72 ASP A O 1
ATOM 569 N N . LYS A 1 73 ? -6.212 5.521 -11.911 1.00 79.88 73 LYS A N 1
ATOM 570 C CA . LYS A 1 73 ? -5.819 5.425 -13.313 1.00 79.88 73 LYS A CA 1
ATOM 571 C C . LYS A 1 73 ? -6.383 4.158 -13.913 1.00 79.88 73 LYS A C 1
ATOM 573 O O . LYS A 1 73 ? -6.302 3.070 -13.356 1.00 79.88 73 LYS A O 1
ATOM 578 N N . GLY A 1 74 ? -6.941 4.303 -15.109 1.00 74.88 74 GLY A N 1
ATOM 579 C CA . GLY A 1 74 ? -7.106 3.160 -15.987 1.00 74.88 74 GLY A CA 1
ATOM 580 C C . GLY A 1 74 ? -8.130 2.101 -15.571 1.00 74.88 74 GLY A C 1
ATOM 581 O O . GLY A 1 74 ? -8.123 1.002 -16.116 1.00 74.88 74 GLY A O 1
ATOM 582 N N . GLY A 1 75 ? -9.032 2.406 -14.644 1.00 81.50 75 GLY A N 1
ATOM 583 C CA . GLY A 1 75 ? -10.011 1.424 -14.189 1.00 81.50 75 GLY A CA 1
ATOM 584 C C . GLY A 1 75 ? -9.544 0.576 -12.998 1.00 81.50 75 GLY A C 1
ATOM 585 O O . GLY A 1 75 ? -10.155 -0.462 -12.735 1.00 81.50 75 GLY A O 1
ATOM 586 N N . LEU A 1 76 ? -8.436 0.947 -12.339 1.00 84.44 76 LEU A N 1
ATOM 587 C CA . LEU A 1 76 ? -7.842 0.177 -11.239 1.00 84.44 76 LEU A CA 1
ATOM 588 C C . LEU A 1 76 ? -8.740 0.132 -10.008 1.00 84.44 76 LEU A C 1
ATOM 590 O O . LEU A 1 76 ? -8.975 -0.951 -9.479 1.00 84.44 76 LEU A O 1
ATOM 594 N N . LEU A 1 77 ? -9.324 1.261 -9.598 1.00 89.06 77 LEU A N 1
ATOM 595 C CA . LEU A 1 77 ? -10.240 1.268 -8.455 1.00 89.06 77 LEU A CA 1
ATOM 596 C C . LEU A 1 77 ? -11.451 0.357 -8.706 1.00 89.06 77 LEU A C 1
ATOM 598 O O . LEU A 1 77 ? -11.841 -0.411 -7.830 1.00 89.06 77 LEU A O 1
ATOM 602 N N . GLN A 1 78 ? -11.989 0.348 -9.930 1.00 88.31 78 GLN A N 1
ATOM 603 C CA . GLN A 1 78 ? -13.087 -0.541 -10.319 1.00 88.31 78 GLN A CA 1
ATOM 604 C C . GLN A 1 78 ? -12.655 -2.016 -10.335 1.00 88.31 78 GLN A C 1
ATOM 606 O O . GLN A 1 78 ? -13.450 -2.892 -9.988 1.00 88.31 78 GLN A O 1
ATOM 611 N N . LEU A 1 79 ? -11.405 -2.311 -10.711 1.00 87.50 79 LEU A N 1
ATOM 612 C CA . LEU A 1 79 ? -10.846 -3.663 -10.629 1.00 87.50 79 LEU A CA 1
ATOM 613 C C . LEU A 1 79 ? -10.735 -4.128 -9.173 1.00 87.50 79 LEU A C 1
ATOM 615 O O . LEU A 1 79 ? -11.145 -5.245 -8.856 1.00 87.50 79 LEU A O 1
ATOM 619 N N . ILE A 1 80 ? -10.232 -3.267 -8.286 1.00 90.06 80 ILE A N 1
ATOM 620 C CA . ILE A 1 80 ? -10.133 -3.538 -6.847 1.00 90.06 80 ILE A CA 1
ATOM 621 C C . ILE A 1 80 ? -11.527 -3.810 -6.275 1.00 90.06 80 ILE A C 1
ATOM 623 O O . ILE A 1 80 ? -11.740 -4.841 -5.636 1.00 90.06 80 ILE A O 1
ATOM 627 N N . GLU A 1 81 ? -12.508 -2.954 -6.568 1.00 91.44 81 GLU A N 1
ATOM 628 C CA . GLU A 1 81 ? -13.900 -3.153 -6.149 1.00 91.44 81 GLU A CA 1
ATOM 629 C C . GLU A 1 81 ? -14.490 -4.472 -6.676 1.00 91.44 81 GLU A C 1
ATOM 631 O O . GLU A 1 81 ? -15.140 -5.208 -5.926 1.00 91.44 81 GLU A O 1
ATOM 636 N N . SER A 1 82 ? -14.232 -4.813 -7.942 1.00 89.56 82 SER A N 1
ATOM 637 C CA . SER A 1 82 ? -14.659 -6.079 -8.551 1.00 89.56 82 SER A CA 1
ATOM 638 C C . SER A 1 82 ? -14.043 -7.289 -7.839 1.00 89.56 82 SER A C 1
ATOM 640 O O . SER A 1 82 ? -14.748 -8.248 -7.507 1.00 89.56 82 SER A O 1
ATOM 642 N N . ASN A 1 83 ? -12.746 -7.233 -7.523 1.00 90.12 83 ASN A N 1
ATOM 643 C CA . ASN A 1 83 ? -12.041 -8.284 -6.792 1.00 90.12 83 ASN A CA 1
ATOM 644 C C . ASN A 1 83 ? -12.543 -8.422 -5.349 1.00 90.12 83 ASN A C 1
ATOM 646 O O . ASN A 1 83 ? -12.741 -9.544 -4.876 1.00 90.12 83 ASN A O 1
ATOM 650 N N . ILE A 1 84 ? -12.841 -7.317 -4.662 1.00 90.62 84 ILE A N 1
ATOM 651 C CA . ILE A 1 84 ? -13.482 -7.346 -3.340 1.00 90.62 84 ILE A CA 1
ATOM 652 C C . ILE A 1 84 ? -14.847 -8.030 -3.431 1.00 90.62 84 ILE A C 1
ATOM 654 O O . ILE A 1 84 ? -15.143 -8.935 -2.650 1.00 90.62 84 ILE A O 1
ATOM 658 N N . LEU A 1 85 ? -15.679 -7.646 -4.405 1.00 90.50 85 LEU A N 1
ATOM 659 C CA . LEU A 1 85 ? -17.011 -8.221 -4.583 1.00 90.50 85 LEU A CA 1
ATOM 660 C C . LEU A 1 85 ? -16.945 -9.727 -4.872 1.00 90.50 85 LEU A C 1
ATOM 662 O O . LEU A 1 85 ? -17.712 -10.502 -4.295 1.00 90.50 85 LEU A O 1
ATOM 666 N N . ARG A 1 86 ? -15.996 -10.150 -5.712 1.00 88.00 86 ARG A N 1
ATOM 667 C CA . ARG A 1 86 ? -15.738 -11.558 -6.047 1.00 88.00 86 ARG A CA 1
ATOM 668 C C . ARG A 1 86 ? -15.384 -12.389 -4.810 1.00 88.00 86 ARG A C 1
ATOM 670 O O . ARG A 1 86 ? -15.810 -13.538 -4.695 1.00 88.00 86 ARG A O 1
ATOM 677 N N . ASN A 1 87 ? -14.671 -11.791 -3.858 1.00 87.50 87 ASN A N 1
ATOM 678 C CA . ASN A 1 87 ? -14.232 -12.434 -2.619 1.00 87.50 87 ASN A CA 1
ATOM 679 C C . ASN A 1 87 ? -15.076 -12.051 -1.395 1.00 87.50 87 ASN A C 1
ATOM 681 O O . ASN A 1 87 ? -14.688 -12.346 -0.268 1.00 87.50 87 ASN A O 1
ATOM 685 N N . LYS A 1 88 ? -16.262 -11.455 -1.585 1.00 86.69 88 LYS A N 1
ATOM 686 C CA . LYS A 1 88 ? -17.121 -10.970 -0.489 1.00 86.69 88 LYS A CA 1
ATOM 687 C C . LYS A 1 88 ? -17.487 -12.049 0.537 1.00 86.69 88 LYS A C 1
ATOM 689 O O . LYS A 1 88 ? -17.729 -11.743 1.700 1.00 86.69 88 LYS A O 1
ATOM 694 N N . HIS A 1 89 ? -17.517 -13.310 0.112 1.00 83.25 89 HIS A N 1
ATOM 695 C CA . HIS A 1 89 ? -17.756 -14.463 0.980 1.00 83.25 89 HIS A CA 1
ATOM 696 C C . HIS A 1 89 ? -16.642 -14.692 2.021 1.00 83.25 89 HIS A C 1
ATOM 698 O O . HIS A 1 89 ? -16.894 -15.337 3.032 1.00 83.25 89 HIS A O 1
ATOM 704 N N . LEU A 1 90 ? -15.443 -14.141 1.799 1.00 81.25 90 LEU A N 1
ATOM 705 C CA . LEU A 1 90 ? -14.297 -14.194 2.714 1.00 81.25 90 LEU A CA 1
ATOM 706 C C . LEU A 1 90 ? -14.186 -12.939 3.593 1.00 81.25 90 LEU A C 1
ATOM 708 O O . LEU A 1 90 ? -13.500 -12.948 4.611 1.00 81.25 90 LEU A O 1
ATOM 712 N N . THR A 1 91 ? -14.839 -11.838 3.214 1.00 79.31 91 THR A N 1
ATOM 713 C CA . THR A 1 91 ? -14.699 -10.548 3.898 1.00 79.31 91 THR A CA 1
ATOM 714 C C . THR A 1 91 ? -15.780 -10.375 4.962 1.00 79.31 91 THR A C 1
ATOM 716 O O . THR A 1 91 ? -16.957 -10.204 4.646 1.00 79.31 91 THR A O 1
ATOM 719 N N . LYS A 1 92 ? -15.387 -10.352 6.237 1.00 79.94 92 LYS A N 1
ATOM 720 C CA . LYS A 1 92 ? -16.303 -10.131 7.376 1.00 79.94 92 LYS A CA 1
ATOM 721 C C . LYS A 1 92 ? -16.499 -8.660 7.740 1.00 79.94 92 LYS A C 1
ATOM 723 O O . LYS A 1 92 ? -17.386 -8.299 8.517 1.00 79.94 92 LYS A O 1
ATOM 728 N N . HIS A 1 93 ? -15.656 -7.788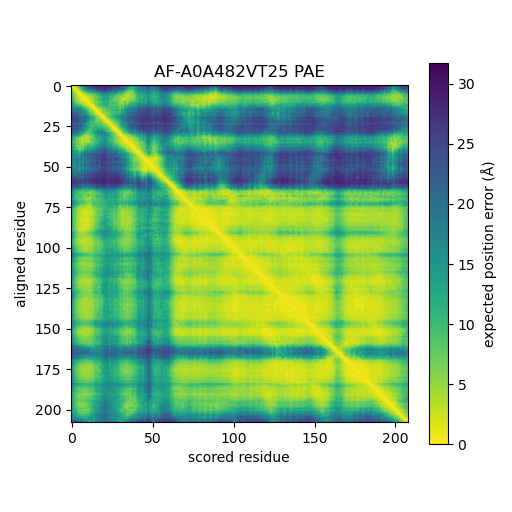 7.202 1.00 81.88 93 HIS A N 1
ATOM 729 C CA . HIS A 1 93 ? -15.641 -6.365 7.509 1.00 81.88 93 HIS A CA 1
ATOM 730 C C . HIS A 1 93 ? -15.860 -5.533 6.248 1.00 81.88 93 HIS A C 1
ATOM 732 O O . HIS A 1 93 ? -15.502 -5.974 5.156 1.00 81.88 93 HIS A O 1
ATOM 738 N N . PRO A 1 94 ? -16.462 -4.336 6.379 1.00 85.06 94 PRO A N 1
ATOM 739 C CA . PRO A 1 94 ? -16.607 -3.441 5.245 1.00 85.06 94 PRO A CA 1
ATOM 740 C C . PRO A 1 94 ? -15.224 -3.044 4.724 1.00 85.06 94 PRO A C 1
ATOM 742 O O . PRO A 1 94 ? -14.340 -2.688 5.509 1.00 85.06 94 PRO A O 1
ATOM 745 N N . ILE A 1 95 ? -15.077 -3.092 3.405 1.00 90.44 95 ILE A N 1
ATOM 746 C CA . ILE A 1 95 ? -13.896 -2.617 2.691 1.00 90.44 95 ILE A CA 1
ATOM 747 C C . ILE A 1 95 ? -14.294 -1.348 1.945 1.00 90.44 95 ILE A C 1
ATOM 749 O O . ILE A 1 95 ? -15.365 -1.290 1.340 1.00 90.44 95 ILE A O 1
ATOM 753 N N . THR A 1 96 ? -13.469 -0.315 2.042 1.00 91.19 96 THR A N 1
ATOM 754 C CA . THR A 1 96 ? -13.636 0.948 1.323 1.00 91.19 96 THR A CA 1
ATOM 755 C C . THR A 1 96 ? -12.441 1.136 0.407 1.00 91.19 96 THR A C 1
ATOM 757 O O . THR A 1 96 ? -11.309 1.005 0.858 1.00 91.19 96 THR A O 1
ATOM 760 N N . VAL A 1 97 ? -12.701 1.432 -0.861 1.00 92.81 97 VAL A N 1
ATOM 761 C CA . VAL A 1 97 ? -11.666 1.728 -1.853 1.00 92.81 97 VAL A CA 1
ATOM 762 C C . VAL A 1 97 ? -11.566 3.243 -1.977 1.00 92.81 97 VAL A C 1
ATOM 764 O O . VAL A 1 97 ? -12.591 3.902 -2.146 1.00 92.81 97 VAL A O 1
ATOM 767 N N . LEU A 1 98 ? -10.365 3.799 -1.828 1.00 92.06 98 LEU A N 1
ATOM 768 C CA . LEU A 1 98 ? -10.10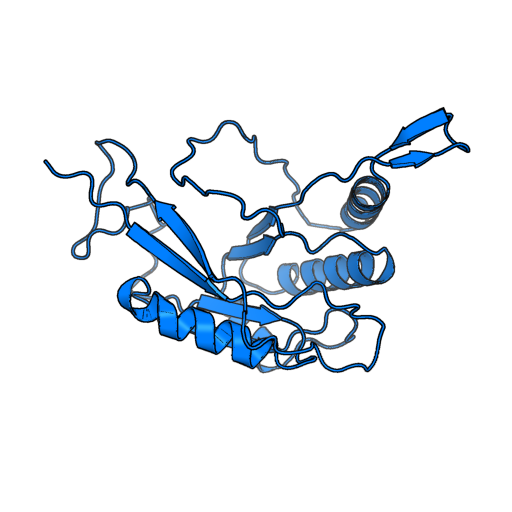1 5.233 -1.958 1.00 92.06 98 LEU A CA 1
ATOM 769 C C . LEU A 1 98 ? -8.935 5.473 -2.915 1.00 92.06 98 LEU A C 1
ATOM 771 O O . LEU A 1 98 ? -8.008 4.675 -2.991 1.00 92.06 98 LEU A O 1
ATOM 775 N N . GLU A 1 99 ? -8.946 6.614 -3.593 1.00 92.56 99 GLU A N 1
ATOM 776 C CA . GLU A 1 99 ? -7.796 7.041 -4.383 1.00 92.56 99 GLU A CA 1
ATOM 777 C C . GLU A 1 99 ? -6.653 7.520 -3.473 1.00 92.56 99 GLU A C 1
ATOM 779 O O . GLU A 1 99 ? -6.869 8.310 -2.546 1.00 92.56 99 GLU A O 1
ATOM 784 N N . LEU A 1 100 ? -5.423 7.099 -3.771 1.00 92.44 100 LEU A N 1
ATOM 785 C CA . LEU A 1 100 ? -4.203 7.702 -3.248 1.00 92.44 100 LEU A CA 1
ATOM 786 C C . LEU A 1 100 ? -3.113 7.758 -4.322 1.00 92.44 100 LEU A C 1
ATOM 788 O O . LEU A 1 100 ? -2.472 6.760 -4.633 1.00 92.44 100 LEU A O 1
ATOM 792 N N . ASP A 1 101 ? -2.833 8.965 -4.803 1.00 91.31 101 ASP A N 1
ATOM 793 C CA . ASP A 1 101 ? -1.642 9.255 -5.599 1.00 91.31 101 ASP A CA 1
ATOM 794 C C . ASP A 1 101 ? -0.511 9.749 -4.682 1.00 91.31 101 ASP A C 1
ATOM 796 O O . ASP A 1 101 ? -0.596 10.841 -4.110 1.00 91.31 101 ASP A O 1
ATOM 800 N N . PHE A 1 102 ? 0.567 8.969 -4.547 1.00 91.12 102 PHE A N 1
ATOM 801 C CA . PHE A 1 102 ? 1.728 9.354 -3.734 1.00 91.12 102 PHE A CA 1
ATOM 802 C C . PHE A 1 102 ? 2.404 10.639 -4.227 1.00 91.12 102 PHE A C 1
ATOM 804 O O . PHE A 1 102 ? 3.004 11.377 -3.434 1.00 91.12 102 PHE A O 1
ATOM 811 N N . THR A 1 103 ? 2.330 10.921 -5.530 1.00 89.81 103 THR A N 1
ATOM 812 C CA . THR A 1 103 ? 2.951 12.105 -6.134 1.00 89.81 103 THR A CA 1
ATOM 813 C C . THR A 1 103 ? 2.209 13.390 -5.766 1.00 89.81 103 THR A C 1
ATOM 815 O O . THR A 1 103 ? 2.804 14.472 -5.784 1.00 89.81 103 THR A O 1
ATOM 818 N N . SER A 1 104 ? 0.952 13.279 -5.320 1.00 90.88 104 SER A N 1
ATOM 819 C CA . SER A 1 104 ? 0.212 14.396 -4.744 1.00 90.88 104 SER A CA 1
ATOM 820 C C . SER A 1 104 ? 0.895 14.911 -3.475 1.00 90.88 104 SER A C 1
ATOM 822 O O . SER A 1 104 ? 1.300 14.164 -2.583 1.00 90.88 104 SER A O 1
ATOM 824 N N . GLN A 1 105 ? 0.986 16.234 -3.353 1.00 85.75 105 GLN A N 1
ATOM 825 C CA . GLN A 1 105 ? 1.530 16.878 -2.154 1.00 85.75 105 GLN A CA 1
ATOM 826 C C . GLN A 1 105 ? 0.559 16.841 -0.967 1.00 85.75 105 GLN A C 1
ATOM 828 O O . GLN A 1 105 ? 0.964 17.080 0.172 1.00 85.75 105 GLN A O 1
ATOM 833 N N . VAL A 1 106 ? -0.726 16.577 -1.220 1.00 88.56 106 VAL A N 1
ATOM 834 C CA . VAL A 1 106 ? -1.784 16.647 -0.212 1.00 88.56 106 VAL A CA 1
ATOM 835 C C . VAL A 1 106 ? -2.507 15.312 -0.141 1.00 88.56 106 VAL A C 1
ATOM 837 O O . VAL A 1 106 ? -3.056 14.841 -1.136 1.00 88.56 106 VAL A O 1
ATOM 840 N N . LEU A 1 107 ? -2.553 14.735 1.062 1.00 89.38 107 LEU A N 1
ATOM 841 C CA . LEU A 1 107 ? -3.363 13.549 1.310 1.00 89.38 107 LEU A CA 1
ATOM 842 C C . LEU A 1 107 ? -4.858 13.876 1.171 1.00 89.38 107 LEU A C 1
ATOM 844 O O . LEU A 1 107 ? -5.315 14.883 1.729 1.00 89.38 107 LEU A O 1
ATOM 848 N N . PRO A 1 108 ? -5.641 13.003 0.516 1.00 90.81 108 PRO A N 1
ATOM 849 C CA . PRO A 1 108 ? -7.091 13.120 0.465 1.00 90.81 108 PRO A CA 1
ATOM 850 C C . PRO A 1 108 ? -7.707 13.275 1.859 1.00 90.81 108 PRO A C 1
ATOM 852 O O . PRO A 1 108 ? -7.329 12.593 2.818 1.00 90.81 108 PRO A O 1
ATOM 855 N N . ARG A 1 109 ? -8.696 14.169 1.982 1.00 90.88 109 ARG A N 1
ATOM 856 C CA . ARG A 1 109 ? -9.353 14.474 3.269 1.00 90.88 109 ARG A CA 1
ATOM 857 C C . ARG A 1 109 ? -9.971 13.234 3.914 1.00 90.88 109 ARG A C 1
ATOM 859 O O . ARG A 1 109 ? -9.959 13.112 5.136 1.00 90.88 109 ARG A O 1
ATOM 866 N N . GLU A 1 110 ? -10.479 12.323 3.096 1.00 90.12 110 GLU A N 1
ATOM 867 C CA . GLU A 1 110 ? -11.092 11.062 3.514 1.00 90.12 110 GLU A CA 1
ATOM 868 C C . GLU A 1 110 ? -10.069 10.125 4.170 1.00 90.12 110 GLU A C 1
ATOM 870 O O . GLU A 1 110 ? -10.321 9.581 5.248 1.00 90.12 110 GLU A O 1
ATOM 875 N N . ILE A 1 111 ? -8.864 10.029 3.600 1.00 89.94 111 ILE A N 1
ATOM 876 C CA . ILE A 1 111 ? -7.748 9.281 4.191 1.00 89.94 111 ILE A CA 1
ATOM 877 C C . ILE A 1 111 ? -7.338 9.929 5.515 1.00 89.94 111 ILE A C 1
ATOM 879 O O . ILE A 1 111 ? -7.297 9.265 6.548 1.00 89.94 111 ILE A O 1
ATOM 883 N N . VAL A 1 112 ? -7.131 11.248 5.543 1.00 90.69 112 VAL A N 1
ATOM 884 C CA . VAL A 1 112 ? -6.744 11.953 6.779 1.00 90.69 112 VAL A CA 1
ATOM 885 C C . VAL A 1 112 ? -7.778 11.755 7.897 1.00 90.69 112 VAL A C 1
ATOM 887 O O . VAL A 1 112 ? -7.405 11.506 9.045 1.00 90.69 112 VAL A O 1
ATOM 890 N N . ALA A 1 113 ? -9.074 11.811 7.575 1.00 90.00 113 ALA A N 1
ATOM 891 C CA . ALA A 1 113 ? -10.156 11.602 8.537 1.00 90.00 113 ALA A CA 1
ATOM 892 C C . ALA A 1 113 ? -10.202 10.166 9.093 1.00 90.00 113 ALA A C 1
ATOM 894 O O . ALA A 1 113 ? -10.660 9.947 10.222 1.00 90.00 113 ALA A O 1
ATOM 895 N N . THR A 1 114 ? -9.723 9.181 8.331 1.00 88.44 114 THR A N 1
ATOM 896 C CA . THR A 1 114 ? -9.701 7.772 8.743 1.00 88.44 114 THR A CA 1
ATOM 897 C C . THR A 1 114 ? -8.429 7.388 9.499 1.00 88.44 114 THR A C 1
ATOM 899 O O . THR A 1 114 ? -8.512 6.513 10.363 1.00 88.44 114 THR A O 1
ATOM 902 N N . LEU A 1 115 ? -7.299 8.091 9.312 1.00 88.56 115 LEU A N 1
ATOM 903 C CA . LEU A 1 115 ? -6.010 7.809 9.976 1.00 88.56 115 LEU A CA 1
ATOM 904 C C . LEU A 1 115 ? -6.103 7.654 11.502 1.00 88.56 115 LEU A C 1
ATOM 906 O O . LEU A 1 115 ? -5.403 6.822 12.083 1.00 88.56 115 LEU A O 1
ATOM 910 N N . ALA A 1 116 ? -6.988 8.399 12.173 1.00 87.19 116 ALA A N 1
ATOM 911 C CA . ALA A 1 116 ? -7.203 8.290 13.623 1.00 87.19 116 ALA A CA 1
ATOM 912 C C . ALA A 1 116 ? -7.699 6.895 14.069 1.00 87.19 116 ALA A C 1
ATOM 914 O O . ALA A 1 116 ? -7.666 6.550 15.253 1.00 87.19 116 ALA A O 1
ATOM 915 N N . LYS A 1 117 ? -8.206 6.093 13.129 1.00 86.31 117 LYS A N 1
ATOM 916 C CA . LYS A 1 117 ? -8.762 4.755 13.349 1.00 86.31 117 LYS A CA 1
ATOM 917 C C . LYS A 1 117 ? -7.896 3.642 12.751 1.00 86.31 117 LYS A C 1
ATOM 919 O O . LYS A 1 117 ? -8.244 2.489 12.977 1.00 86.31 117 LYS A O 1
ATOM 924 N N . ILE A 1 118 ? -6.808 3.976 12.054 1.00 89.00 118 ILE A N 1
ATOM 925 C CA . ILE A 1 118 ? -5.945 3.033 11.331 1.00 89.00 118 ILE A CA 1
ATOM 926 C C . ILE A 1 118 ? -4.644 2.828 12.125 1.00 89.00 118 ILE A C 1
ATOM 928 O O . ILE A 1 118 ? -3.776 3.708 12.112 1.00 89.00 118 ILE A O 1
ATOM 932 N N . PRO A 1 119 ? -4.504 1.704 12.855 1.00 89.56 119 PRO A N 1
ATOM 933 C CA . PRO A 1 119 ? -3.291 1.389 13.609 1.00 89.56 119 PRO A CA 1
ATOM 934 C C . PRO A 1 119 ? -2.212 0.702 12.761 1.00 89.56 119 PRO A C 1
ATOM 936 O O . PRO A 1 119 ? -1.062 0.643 13.189 1.00 89.56 119 PRO A O 1
ATOM 939 N N . ILE A 1 120 ? -2.586 0.147 11.607 1.00 92.00 120 ILE A N 1
ATOM 940 C CA . ILE A 1 120 ? -1.723 -0.655 10.743 1.00 92.00 120 ILE A CA 1
ATOM 941 C C . ILE A 1 120 ? -1.932 -0.193 9.305 1.00 92.00 120 ILE A C 1
ATOM 943 O O . ILE A 1 120 ? -3.073 -0.068 8.865 1.00 92.00 120 ILE A O 1
ATOM 947 N N . VAL A 1 121 ? -0.834 0.041 8.598 1.00 93.62 121 VAL A N 1
ATOM 948 C CA . VAL A 1 121 ? -0.789 0.258 7.150 1.00 93.62 121 VAL A CA 1
ATOM 949 C C . VAL A 1 121 ? 0.029 -0.875 6.547 1.00 93.62 121 VAL A C 1
ATOM 951 O O . VAL A 1 121 ? 1.028 -1.288 7.136 1.00 93.62 121 VAL A O 1
ATOM 954 N N . ILE A 1 122 ? -0.398 -1.386 5.399 1.00 94.81 122 ILE A N 1
ATOM 955 C CA . ILE A 1 122 ? 0.313 -2.424 4.654 1.00 94.81 122 ILE A CA 1
ATOM 956 C C . ILE A 1 122 ? 0.558 -1.876 3.252 1.00 94.81 122 ILE A C 1
ATOM 958 O O . ILE A 1 122 ? -0.348 -1.298 2.659 1.00 94.81 122 ILE A O 1
ATOM 962 N N . ALA A 1 123 ? 1.774 -2.038 2.749 1.00 94.06 123 ALA A N 1
ATOM 963 C CA . ALA A 1 123 ? 2.132 -1.759 1.368 1.00 94.06 123 ALA A CA 1
ATOM 964 C C . ALA A 1 123 ? 2.872 -2.973 0.803 1.00 94.06 123 ALA A C 1
ATOM 966 O O . ALA A 1 123 ? 3.726 -3.551 1.479 1.00 94.06 123 ALA A O 1
ATOM 967 N N . ALA A 1 124 ? 2.535 -3.362 -0.420 1.00 91.31 124 ALA A N 1
ATOM 968 C CA . ALA A 1 124 ? 3.161 -4.476 -1.112 1.00 91.31 124 ALA A CA 1
ATOM 969 C C . ALA A 1 124 ? 3.630 -4.007 -2.489 1.00 91.31 124 ALA A C 1
ATOM 971 O O . ALA A 1 124 ? 2.854 -3.401 -3.218 1.00 91.31 124 ALA A O 1
ATOM 972 N N . ASP A 1 125 ? 4.896 -4.273 -2.806 1.00 87.62 125 ASP A N 1
ATOM 973 C CA . ASP A 1 125 ? 5.512 -4.043 -4.121 1.00 87.62 125 ASP A CA 1
ATOM 974 C C . ASP A 1 125 ? 5.373 -2.605 -4.670 1.00 87.62 125 ASP A C 1
ATOM 976 O O . ASP A 1 125 ? 5.178 -2.369 -5.857 1.00 87.62 125 ASP A O 1
ATOM 980 N N . VAL A 1 126 ? 5.483 -1.609 -3.783 1.00 89.75 126 VAL A N 1
ATOM 981 C CA . VAL A 1 126 ? 5.377 -0.173 -4.127 1.00 89.75 126 VAL A CA 1
ATOM 982 C C . VAL A 1 126 ? 6.723 0.486 -4.468 1.00 89.75 126 VAL A C 1
ATOM 984 O O . VAL A 1 126 ? 6.776 1.693 -4.690 1.00 89.75 126 VAL A O 1
ATOM 987 N N . ILE A 1 127 ? 7.819 -0.282 -4.464 1.00 90.56 127 ILE A N 1
ATOM 988 C CA . ILE A 1 127 ? 9.197 0.210 -4.610 1.00 90.56 127 ILE A CA 1
ATOM 989 C C . ILE A 1 127 ? 9.789 -0.307 -5.924 1.00 90.56 127 ILE A C 1
ATOM 991 O O . ILE A 1 127 ? 10.302 -1.422 -5.985 1.00 90.56 127 ILE A O 1
ATOM 995 N N . TYR A 1 128 ? 9.713 0.502 -6.978 1.00 85.94 128 TYR A N 1
ATOM 996 C CA . TYR A 1 128 ? 10.207 0.136 -8.316 1.00 85.94 128 TYR A CA 1
ATOM 997 C C . TYR A 1 128 ? 10.696 1.325 -9.160 1.00 85.94 128 TYR A C 1
ATOM 999 O O . TYR A 1 128 ? 11.264 1.120 -10.228 1.00 85.94 128 TYR A O 1
ATOM 1007 N N . ASP A 1 129 ? 10.475 2.556 -8.700 1.00 89.88 129 ASP A N 1
ATOM 1008 C CA . ASP A 1 129 ? 10.882 3.800 -9.357 1.00 89.88 129 ASP A CA 1
ATOM 1009 C C . ASP A 1 129 ? 11.280 4.823 -8.288 1.00 89.88 129 ASP A C 1
ATOM 1011 O O . ASP A 1 129 ? 10.653 4.879 -7.226 1.00 89.88 129 ASP A O 1
ATOM 1015 N N . ASP A 1 130 ? 12.308 5.626 -8.549 1.00 90.75 130 ASP A N 1
ATOM 1016 C CA . ASP A 1 130 ? 12.864 6.554 -7.560 1.00 90.75 130 ASP A CA 1
ATOM 1017 C C . ASP A 1 130 ? 11.875 7.674 -7.203 1.00 90.75 130 ASP A C 1
ATOM 1019 O O . ASP A 1 130 ? 11.695 7.993 -6.025 1.00 90.75 130 ASP A O 1
ATOM 1023 N N . VAL A 1 131 ? 11.151 8.219 -8.188 1.00 91.75 131 VAL A N 1
ATOM 1024 C CA . VAL A 1 131 ? 10.161 9.288 -7.968 1.00 91.75 131 VAL A CA 1
ATOM 1025 C C . VAL A 1 131 ? 8.996 8.767 -7.130 1.00 91.75 131 VAL A C 1
ATOM 1027 O O . VAL A 1 131 ? 8.575 9.419 -6.168 1.00 91.75 131 VAL A O 1
ATOM 1030 N N . ILE A 1 132 ? 8.488 7.577 -7.459 1.00 91.88 132 ILE A N 1
ATOM 1031 C CA . ILE A 1 132 ? 7.438 6.914 -6.679 1.00 91.88 132 ILE A CA 1
ATOM 1032 C C . ILE A 1 132 ? 7.946 6.550 -5.280 1.00 91.88 132 ILE A C 1
ATOM 1034 O O . ILE A 1 132 ? 7.218 6.742 -4.306 1.00 91.88 132 ILE A O 1
ATOM 1038 N N . THR A 1 133 ? 9.198 6.114 -5.148 1.00 94.25 133 THR A N 1
ATOM 1039 C CA . THR A 1 133 ? 9.821 5.771 -3.861 1.00 94.25 133 THR A CA 1
ATOM 1040 C C . THR A 1 133 ? 9.901 6.981 -2.934 1.00 94.25 133 THR A C 1
ATOM 1042 O O . THR A 1 133 ? 9.441 6.907 -1.792 1.00 94.25 133 THR A O 1
ATOM 1045 N N . GLU A 1 134 ? 10.407 8.125 -3.403 1.00 94.75 134 GLU A N 1
ATOM 1046 C CA . GLU A 1 134 ? 10.439 9.360 -2.606 1.00 94.75 134 GLU A CA 1
ATOM 1047 C C . GLU A 1 134 ? 9.028 9.804 -2.198 1.00 94.75 134 GLU A C 1
ATOM 1049 O O . GLU A 1 134 ? 8.773 10.196 -1.052 1.00 94.75 134 GLU A O 1
ATOM 1054 N N . ALA A 1 135 ? 8.090 9.735 -3.143 1.00 94.75 135 ALA A N 1
ATOM 1055 C CA . ALA A 1 135 ? 6.701 10.108 -2.940 1.00 94.75 135 ALA A CA 1
ATOM 1056 C C . ALA A 1 135 ? 6.002 9.217 -1.898 1.00 94.75 135 ALA A C 1
ATOM 1058 O O . ALA A 1 135 ? 5.288 9.709 -1.012 1.00 94.75 135 ALA A O 1
ATOM 1059 N N . PHE A 1 136 ? 6.265 7.914 -1.953 1.00 95.25 136 PHE A N 1
ATOM 1060 C CA . PHE A 1 136 ? 5.802 6.933 -0.987 1.00 95.25 136 PHE A CA 1
ATOM 1061 C C . PHE A 1 136 ? 6.411 7.176 0.399 1.00 95.25 136 PHE A C 1
ATOM 1063 O O . PHE A 1 136 ? 5.671 7.286 1.378 1.00 95.25 136 PHE A O 1
ATOM 1070 N N . VAL A 1 137 ? 7.733 7.349 0.504 1.00 95.25 137 VAL A N 1
ATOM 1071 C CA . VAL A 1 137 ? 8.421 7.608 1.783 1.00 95.25 137 VAL A CA 1
ATOM 1072 C C . VAL A 1 137 ? 7.903 8.892 2.440 1.00 95.25 137 VAL A C 1
ATOM 1074 O O . VAL A 1 137 ? 7.610 8.903 3.640 1.00 95.25 137 VAL A O 1
ATOM 1077 N N . ARG A 1 138 ? 7.679 9.958 1.660 1.00 94.44 138 ARG A N 1
ATOM 1078 C CA . ARG A 1 138 ? 7.033 11.195 2.134 1.00 94.44 138 ARG A CA 1
ATOM 1079 C C . ARG A 1 138 ? 5.619 10.937 2.657 1.00 94.44 138 ARG A C 1
ATOM 1081 O O . ARG A 1 138 ? 5.235 11.478 3.697 1.00 94.44 138 ARG A O 1
ATOM 1088 N N . THR A 1 139 ? 4.846 10.112 1.956 1.00 94.94 139 THR A N 1
ATOM 1089 C CA . THR A 1 139 ? 3.493 9.728 2.373 1.00 94.94 139 THR A CA 1
ATOM 1090 C C . THR A 1 139 ? 3.518 8.954 3.688 1.00 94.94 139 THR A C 1
ATOM 1092 O O . THR A 1 139 ? 2.783 9.304 4.613 1.00 94.94 139 THR A O 1
ATOM 1095 N N . VAL A 1 140 ? 4.412 7.971 3.825 1.00 94.44 140 VAL A N 1
ATOM 1096 C CA . VAL A 1 140 ? 4.627 7.211 5.064 1.00 94.44 140 VAL A CA 1
ATOM 1097 C C . VAL A 1 140 ? 4.997 8.143 6.215 1.00 94.44 140 VAL A C 1
ATOM 1099 O O . VAL A 1 140 ? 4.389 8.057 7.281 1.00 94.44 140 VAL A O 1
ATOM 1102 N N . ALA A 1 141 ? 5.915 9.087 6.000 1.00 93.62 141 ALA A N 1
ATOM 1103 C CA . ALA A 1 141 ? 6.292 10.075 7.007 1.00 93.62 141 ALA A CA 1
ATOM 1104 C C . ALA A 1 141 ? 5.093 10.931 7.446 1.00 93.62 141 ALA A C 1
ATOM 1106 O O . ALA A 1 141 ? 4.840 11.097 8.643 1.00 93.62 141 ALA A O 1
ATOM 1107 N N . HIS A 1 142 ? 4.297 11.426 6.491 1.00 92.00 142 HIS A N 1
ATOM 1108 C CA . HIS A 1 142 ? 3.095 12.198 6.795 1.00 92.00 142 HIS A CA 1
ATOM 1109 C C . HIS A 1 142 ? 2.087 11.369 7.595 1.00 92.00 142 HIS A C 1
ATOM 1111 O O . HIS A 1 142 ? 1.556 11.847 8.600 1.00 92.00 142 HIS A O 1
ATOM 1117 N N . VAL A 1 143 ? 1.848 10.124 7.184 1.00 92.56 143 VAL A N 1
ATOM 1118 C CA . VAL A 1 143 ? 0.944 9.191 7.859 1.00 92.56 143 VAL A CA 1
ATOM 1119 C C . VAL A 1 143 ? 1.435 8.889 9.273 1.00 92.56 143 VAL A C 1
ATOM 1121 O O . VAL A 1 143 ? 0.643 8.972 10.205 1.00 92.56 143 VAL A O 1
ATOM 1124 N N . LEU A 1 144 ? 2.721 8.607 9.482 1.00 93.06 144 LEU A N 1
ATOM 1125 C CA . LEU A 1 144 ? 3.303 8.329 10.800 1.00 93.06 144 LEU A CA 1
ATOM 1126 C C . LEU A 1 144 ? 3.329 9.554 11.727 1.00 93.06 144 LEU A C 1
ATOM 1128 O O . LEU A 1 144 ? 3.199 9.396 12.939 1.00 93.06 144 LEU A O 1
ATOM 1132 N N . SER A 1 145 ? 3.411 10.769 11.175 1.00 91.06 145 SER A N 1
ATOM 1133 C CA . SER A 1 145 ? 3.409 12.016 11.958 1.00 91.06 145 SER A CA 1
ATOM 1134 C C . SER A 1 145 ? 2.082 12.308 12.675 1.00 91.06 145 SER A C 1
ATOM 1136 O O . SER A 1 145 ? 2.037 13.110 13.610 1.00 91.06 145 SER A O 1
ATOM 1138 N N . LYS A 1 146 ? 0.972 11.689 12.248 1.00 89.44 146 LYS A N 1
ATOM 1139 C CA . LYS A 1 146 ? -0.353 11.921 12.844 1.00 89.44 146 LYS A CA 1
ATOM 1140 C C . LYS A 1 146 ? -0.568 11.024 14.069 1.00 89.44 146 LYS A C 1
ATOM 1142 O O . LYS A 1 146 ? -0.150 9.875 14.061 1.00 89.44 146 LYS A O 1
ATOM 1147 N N . PRO A 1 147 ? -1.297 11.450 15.108 1.00 86.69 147 PRO A N 1
ATOM 1148 C CA . PRO A 1 147 ? -1.767 10.524 16.137 1.00 86.69 147 PRO A CA 1
ATOM 1149 C C . PRO A 1 147 ? -2.887 9.600 15.599 1.00 86.69 147 PRO A C 1
ATOM 1151 O O . PRO A 1 147 ? -3.554 9.951 14.621 1.00 86.69 147 PRO A O 1
ATOM 1154 N N . PRO A 1 148 ? -3.146 8.433 16.221 1.00 89.88 148 PRO A N 1
ATOM 1155 C CA . PRO A 1 148 ? -2.306 7.755 17.214 1.00 89.88 148 PRO A CA 1
ATOM 1156 C C . PRO A 1 148 ? -1.050 7.130 16.579 1.00 89.88 148 PRO A C 1
ATOM 1158 O O . PRO A 1 148 ? -0.920 7.098 15.358 1.00 89.88 148 PRO A O 1
ATOM 1161 N N . LYS A 1 149 ? -0.142 6.594 17.409 1.00 89.50 149 LYS A N 1
ATOM 1162 C CA . LYS A 1 149 ? 0.972 5.765 16.920 1.00 89.50 149 LYS A CA 1
ATOM 1163 C C . LYS A 1 149 ? 0.430 4.589 16.100 1.00 89.50 149 LYS A C 1
ATOM 1165 O O . LYS A 1 149 ? -0.533 3.946 16.523 1.00 89.50 149 LYS A O 1
ATOM 1170 N N . ARG A 1 150 ? 1.069 4.310 14.967 1.00 92.25 150 ARG A N 1
ATOM 1171 C CA . ARG A 1 150 ? 0.706 3.241 14.028 1.00 92.25 150 ARG A CA 1
ATOM 1172 C C . ARG A 1 150 ? 1.957 2.578 13.455 1.00 92.25 150 ARG A C 1
ATOM 1174 O O . ARG A 1 150 ? 3.029 3.177 13.503 1.00 92.25 150 ARG A O 1
ATOM 1181 N N . SER A 1 151 ? 1.792 1.372 12.924 1.00 94.00 151 SER A N 1
ATOM 1182 C CA . SER A 1 151 ? 2.853 0.597 12.273 1.00 94.00 151 SER A CA 1
ATOM 1183 C C . SER A 1 151 ? 2.601 0.510 10.771 1.00 94.00 151 SER A C 1
ATOM 1185 O O . SER A 1 151 ? 1.450 0.401 10.346 1.00 94.00 151 SER A O 1
ATOM 1187 N N . VAL A 1 152 ? 3.670 0.542 9.977 1.00 95.44 152 VAL A N 1
ATOM 1188 C CA . VAL A 1 152 ? 3.619 0.340 8.524 1.00 95.44 152 VAL A CA 1
ATOM 1189 C C . VAL A 1 152 ? 4.412 -0.921 8.206 1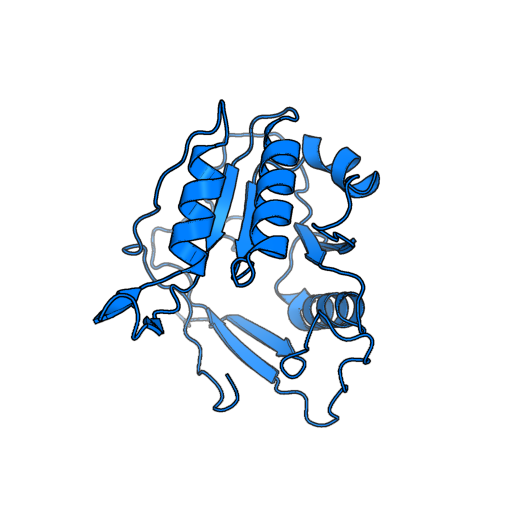.00 95.44 152 VAL A C 1
ATOM 1191 O O . VAL A 1 152 ? 5.584 -1.003 8.562 1.00 95.44 152 VAL A O 1
ATOM 1194 N N . TYR A 1 153 ? 3.769 -1.896 7.572 1.00 95.31 153 TYR A N 1
ATOM 1195 C CA . TYR A 1 153 ? 4.415 -3.102 7.063 1.00 95.31 153 TYR A CA 1
ATOM 1196 C C . TYR A 1 153 ? 4.605 -2.961 5.565 1.00 95.31 153 TYR A C 1
ATOM 1198 O O . TYR A 1 153 ? 3.660 -2.637 4.847 1.00 95.31 153 TYR A O 1
ATOM 1206 N N . ILE A 1 154 ? 5.829 -3.191 5.108 1.00 94.50 154 ILE A N 1
ATOM 1207 C CA . ILE A 1 154 ? 6.208 -3.010 3.713 1.00 94.50 154 ILE A CA 1
ATOM 1208 C C . ILE A 1 154 ? 6.804 -4.330 3.248 1.00 94.50 154 ILE A C 1
ATOM 1210 O O . ILE A 1 154 ? 7.811 -4.784 3.787 1.00 94.50 154 ILE A O 1
ATOM 1214 N N . ALA A 1 155 ? 6.134 -4.964 2.293 1.00 92.38 155 ALA A N 1
ATOM 1215 C CA . ALA A 1 155 ? 6.609 -6.164 1.624 1.00 92.38 155 ALA A CA 1
ATOM 1216 C C . ALA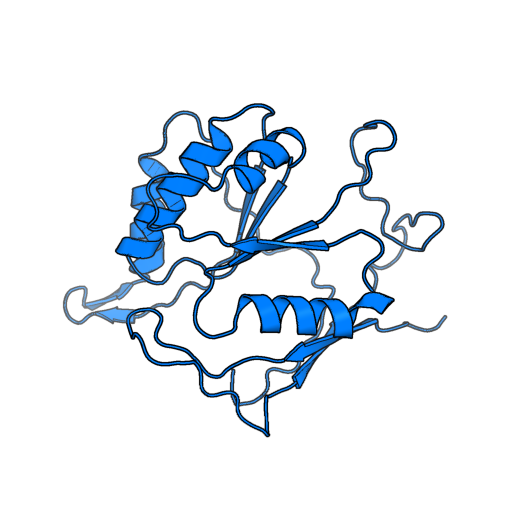 A 1 155 ? 7.119 -5.778 0.234 1.00 92.38 155 ALA A C 1
ATOM 1218 O O . ALA A 1 155 ? 6.434 -5.068 -0.501 1.00 92.38 155 ALA A O 1
ATOM 1219 N N . LEU A 1 156 ? 8.313 -6.239 -0.129 1.00 89.56 156 LEU A N 1
ATOM 1220 C CA . LEU A 1 156 ? 8.911 -5.970 -1.433 1.00 89.56 156 LEU A CA 1
ATOM 1221 C C . LEU A 1 156 ? 9.724 -7.170 -1.927 1.00 89.56 156 LEU A C 1
ATOM 1223 O O . LEU A 1 156 ? 10.270 -7.936 -1.129 1.00 89.56 156 LEU A O 1
ATOM 1227 N N . GLU A 1 157 ? 9.833 -7.299 -3.245 1.00 85.12 157 GLU A N 1
ATOM 1228 C CA . GLU A 1 157 ? 10.774 -8.203 -3.900 1.00 85.12 157 GLU A CA 1
ATOM 1229 C C . GLU A 1 157 ? 12.057 -7.435 -4.251 1.00 85.12 157 GLU A C 1
ATOM 1231 O O . GLU A 1 157 ? 12.013 -6.393 -4.905 1.00 85.12 157 GLU A O 1
ATOM 1236 N N . LYS A 1 158 ? 13.228 -7.937 -3.836 1.00 86.62 158 LYS A N 1
ATOM 1237 C CA . LYS A 1 158 ? 14.510 -7.344 -4.246 1.00 86.62 158 LYS A CA 1
ATOM 1238 C C . LYS A 1 158 ? 14.824 -7.759 -5.682 1.00 86.62 158 LYS A C 1
ATOM 1240 O O . LYS A 1 158 ? 15.245 -8.889 -5.922 1.00 86.62 158 LYS A O 1
ATOM 1245 N N . ARG A 1 159 ? 14.652 -6.834 -6.627 1.00 86.12 159 ARG A N 1
ATOM 1246 C CA . ARG A 1 159 ? 15.041 -7.026 -8.030 1.00 86.12 159 ARG A CA 1
ATOM 1247 C C . ARG A 1 159 ? 16.524 -6.700 -8.200 1.00 86.12 159 ARG A C 1
ATOM 1249 O O . ARG A 1 159 ? 16.904 -5.532 -8.223 1.00 86.12 159 ARG A O 1
ATOM 1256 N N . TYR A 1 160 ? 17.351 -7.740 -8.288 1.00 84.94 160 TYR A N 1
ATOM 1257 C CA . TYR A 1 160 ? 18.778 -7.591 -8.562 1.00 84.94 160 TYR A CA 1
ATOM 1258 C C . TYR A 1 160 ? 19.012 -7.382 -10.056 1.00 84.94 160 TYR A C 1
ATOM 1260 O O . TYR A 1 160 ? 18.542 -8.164 -10.884 1.00 84.94 160 TYR A O 1
ATOM 1268 N N . VAL A 1 161 ? 19.773 -6.348 -10.391 1.00 83.75 161 VAL A N 1
ATOM 1269 C CA . VAL A 1 161 ? 20.256 -6.087 -11.745 1.00 83.75 161 VAL A CA 1
ATOM 1270 C C . VAL A 1 161 ? 21.775 -6.130 -11.744 1.00 83.75 161 VAL A C 1
ATOM 1272 O O . VAL A 1 161 ? 22.424 -5.677 -10.805 1.00 83.75 161 VAL A O 1
ATOM 1275 N N . PHE A 1 162 ? 22.349 -6.697 -12.801 1.00 78.38 162 PHE A N 1
ATOM 1276 C CA . PHE A 1 162 ? 23.788 -6.631 -13.012 1.00 78.38 162 PHE A CA 1
ATOM 1277 C C . PHE A 1 162 ? 24.112 -5.324 -13.725 1.00 78.38 162 PHE A C 1
ATOM 1279 O O . PHE A 1 162 ? 23.651 -5.100 -14.850 1.00 78.38 162 PHE A O 1
ATOM 1286 N N . THR A 1 163 ? 24.897 -4.461 -13.095 1.00 67.62 163 THR A N 1
ATOM 1287 C CA . THR A 1 163 ? 25.332 -3.207 -13.709 1.00 67.62 163 THR A CA 1
ATOM 1288 C C . THR A 1 163 ? 26.777 -3.360 -14.181 1.00 67.62 163 THR A C 1
ATOM 1290 O O . THR A 1 163 ? 27.654 -3.859 -13.478 1.00 67.62 163 THR A O 1
ATOM 1293 N N . ILE A 1 164 ? 27.061 -2.914 -15.408 1.00 69.69 164 ILE A N 1
ATOM 1294 C CA . ILE A 1 164 ? 28.444 -2.890 -15.921 1.00 69.69 164 ILE A CA 1
ATOM 1295 C C . ILE A 1 164 ? 29.295 -1.899 -15.107 1.00 69.69 164 ILE A C 1
ATOM 1297 O O . ILE A 1 164 ? 30.496 -2.101 -14.956 1.00 69.69 164 ILE A O 1
ATOM 1301 N N . ALA A 1 165 ? 28.666 -0.845 -14.573 1.00 71.25 165 ALA A N 1
ATOM 1302 C CA . ALA A 1 165 ? 29.320 0.179 -13.766 1.00 71.25 165 ALA A C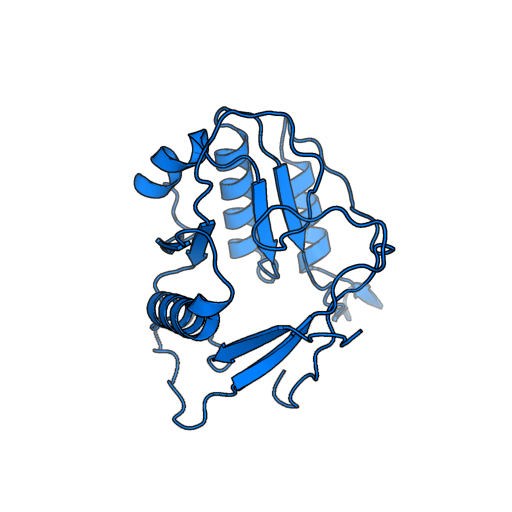A 1
ATOM 1303 C C . ALA A 1 165 ? 29.881 -0.377 -12.449 1.00 71.25 165 ALA A C 1
ATOM 1305 O O . ALA A 1 165 ? 31.014 -0.050 -12.105 1.00 71.25 165 ALA A O 1
ATOM 1306 N N . ASP A 1 166 ? 29.133 -1.253 -11.770 1.00 63.97 166 ASP A N 1
ATOM 1307 C CA . ASP A 1 166 ? 29.545 -1.803 -10.473 1.00 63.97 166 ASP A CA 1
ATOM 1308 C C . ASP A 1 166 ? 30.257 -3.157 -10.617 1.00 63.97 166 ASP A C 1
ATOM 1310 O O . ASP A 1 166 ? 30.877 -3.635 -9.670 1.00 63.97 166 ASP A O 1
ATOM 1314 N N . CYS A 1 167 ? 30.207 -3.771 -11.812 1.00 74.00 167 CYS A N 1
ATOM 1315 C CA . CYS A 1 167 ? 30.639 -5.155 -12.053 1.00 74.00 167 CYS A CA 1
ATOM 1316 C C . CYS A 1 167 ? 30.037 -6.147 -11.040 1.00 74.00 167 CYS A C 1
ATOM 1318 O O . CYS A 1 167 ? 30.644 -7.181 -10.752 1.00 74.00 167 CYS A O 1
ATOM 1320 N N . ASP A 1 168 ? 28.852 -5.829 -10.515 1.00 76.62 168 ASP A N 1
ATOM 1321 C CA . ASP A 1 168 ? 28.215 -6.543 -9.415 1.00 76.62 168 ASP A CA 1
ATOM 1322 C C . ASP A 1 168 ? 26.687 -6.585 -9.583 1.00 76.62 168 ASP A C 1
ATOM 1324 O O . ASP A 1 168 ? 26.093 -5.851 -10.382 1.00 76.62 168 ASP A O 1
ATOM 1328 N N . ALA A 1 169 ? 26.049 -7.494 -8.850 1.00 80.81 169 ALA A N 1
ATOM 1329 C CA . ALA A 1 169 ? 24.602 -7.590 -8.753 1.00 80.81 169 ALA A CA 1
ATOM 1330 C C . ALA A 1 169 ? 24.099 -6.685 -7.621 1.00 80.81 169 ALA A C 1
ATOM 1332 O O . ALA A 1 169 ? 24.276 -6.991 -6.442 1.00 80.81 169 ALA A O 1
ATOM 1333 N N . VAL A 1 170 ? 23.415 -5.605 -7.988 1.00 84.75 170 VAL A N 1
ATOM 1334 C CA . VAL A 1 170 ? 22.883 -4.601 -7.053 1.00 84.75 170 VAL A CA 1
ATOM 1335 C C . VAL A 1 170 ? 21.359 -4.578 -7.084 1.00 84.75 170 VAL A C 1
ATOM 1337 O O . VAL A 1 170 ? 20.745 -4.977 -8.076 1.00 84.75 170 VAL A O 1
ATOM 1340 N N . ALA A 1 171 ? 20.733 -4.119 -6.000 1.00 89.00 171 ALA A N 1
ATOM 1341 C CA . ALA A 1 171 ? 19.280 -3.963 -5.913 1.00 89.00 171 ALA A CA 1
ATOM 1342 C C . ALA A 1 171 ? 18.934 -2.466 -5.804 1.00 89.00 171 ALA A C 1
ATOM 1344 O O . ALA A 1 171 ? 18.565 -2.000 -4.723 1.00 89.00 171 ALA A O 1
ATOM 1345 N N . PRO A 1 172 ? 19.041 -1.696 -6.904 1.00 88.19 172 PRO A N 1
ATOM 1346 C CA . PRO A 1 172 ? 19.122 -0.235 -6.859 1.00 88.19 172 PRO A CA 1
ATOM 1347 C C . PRO A 1 172 ? 17.887 0.406 -6.222 1.00 88.19 172 PRO A C 1
ATOM 1349 O O . PRO A 1 172 ? 18.021 1.241 -5.334 1.00 88.19 172 PRO A O 1
ATOM 1352 N N . CYS A 1 173 ? 16.679 -0.042 -6.583 1.00 90.25 173 CYS A N 1
ATOM 1353 C CA . CYS A 1 173 ? 15.445 0.494 -6.000 1.00 90.25 173 CYS A CA 1
ATOM 1354 C C . CYS A 1 173 ? 15.347 0.214 -4.492 1.00 90.25 173 CYS A C 1
ATOM 1356 O O . CYS A 1 173 ? 14.856 1.047 -3.735 1.00 90.25 173 CYS A O 1
ATOM 1358 N N . TYR A 1 174 ? 15.823 -0.953 -4.040 1.00 91.56 174 TYR A N 1
ATOM 1359 C CA . TYR A 1 174 ? 15.847 -1.287 -2.616 1.00 91.56 174 TYR A CA 1
ATOM 1360 C C . TYR A 1 174 ? 16.870 -0.436 -1.862 1.00 91.56 174 TYR A C 1
ATOM 1362 O O . TYR A 1 174 ? 16.558 0.095 -0.800 1.00 91.56 174 TYR A O 1
ATOM 1370 N N . GLU A 1 175 ? 18.079 -0.299 -2.401 1.00 92.19 175 GLU A N 1
ATOM 1371 C CA . GLU A 1 175 ? 19.147 0.501 -1.799 1.00 92.19 175 GLU A CA 1
ATOM 1372 C C . GLU A 1 175 ? 18.725 1.967 -1.675 1.00 92.19 175 GLU A C 1
ATOM 1374 O O . GLU A 1 175 ? 18.760 2.529 -0.580 1.00 92.19 175 GLU A O 1
ATOM 1379 N N . TYR A 1 176 ? 18.191 2.541 -2.752 1.00 94.38 176 TYR A N 1
ATOM 1380 C CA . TYR A 1 176 ? 17.672 3.903 -2.756 1.00 94.38 176 TYR A CA 1
ATOM 1381 C C . TYR A 1 176 ? 16.492 4.096 -1.790 1.00 94.38 176 TYR A C 1
ATOM 1383 O O . TYR A 1 176 ? 16.421 5.085 -1.055 1.00 94.38 176 TYR A O 1
ATOM 1391 N N . TYR A 1 177 ? 15.580 3.126 -1.712 1.00 94.88 177 TYR A N 1
ATOM 1392 C CA . TYR A 1 177 ? 14.518 3.127 -0.708 1.00 94.88 177 TYR A CA 1
ATOM 1393 C C . TYR A 1 177 ? 15.069 3.153 0.725 1.00 94.88 177 TYR A C 1
ATOM 1395 O O . TYR A 1 177 ? 14.588 3.934 1.552 1.00 94.88 177 TYR A O 1
ATOM 1403 N N . MET A 1 178 ? 16.100 2.356 1.020 1.00 93.75 178 MET A N 1
ATOM 1404 C CA . MET A 1 178 ? 16.751 2.351 2.332 1.00 93.75 178 MET A CA 1
ATOM 1405 C C . MET A 1 178 ? 17.420 3.695 2.642 1.00 93.75 178 MET A C 1
ATOM 1407 O O . MET A 1 178 ? 17.291 4.186 3.765 1.00 93.75 178 MET A O 1
ATOM 1411 N N . GLU A 1 179 ? 18.068 4.333 1.665 1.00 94.75 179 GLU A N 1
ATOM 1412 C CA . GLU A 1 179 ? 18.607 5.691 1.823 1.00 94.75 179 GLU A CA 1
ATOM 1413 C C . GLU A 1 179 ? 17.508 6.718 2.126 1.00 94.75 179 GLU A C 1
ATOM 1415 O O . GLU A 1 179 ? 17.668 7.578 2.995 1.00 94.75 179 GLU A O 1
ATOM 1420 N N . CYS A 1 180 ? 16.373 6.641 1.427 1.00 95.19 180 CYS A N 1
ATOM 1421 C CA . CYS A 1 180 ? 15.223 7.510 1.662 1.00 95.19 180 CYS A CA 1
ATOM 1422 C C . CYS A 1 180 ? 14.630 7.305 3.063 1.00 95.19 180 CYS A C 1
ATOM 1424 O O . CYS A 1 180 ? 14.314 8.279 3.749 1.00 95.19 180 CYS A O 1
ATOM 1426 N N . LEU A 1 181 ? 14.526 6.056 3.518 1.00 93.25 181 LEU A N 1
ATOM 1427 C CA . LEU A 1 181 ? 14.053 5.715 4.856 1.00 93.25 181 LEU A CA 1
ATOM 1428 C C . LEU A 1 181 ? 14.970 6.230 5.969 1.00 93.25 181 LEU A C 1
ATOM 1430 O O . LEU A 1 181 ? 14.482 6.743 6.974 1.00 93.25 181 LEU A O 1
ATOM 1434 N N . GLN A 1 182 ? 16.290 6.136 5.795 1.00 92.69 182 GLN A N 1
ATOM 1435 C CA . GLN A 1 182 ? 17.267 6.615 6.782 1.00 92.69 182 GLN A CA 1
ATOM 1436 C C . GLN A 1 182 ? 17.187 8.127 7.029 1.00 92.69 182 GLN A C 1
ATOM 1438 O O . GLN A 1 182 ? 17.585 8.596 8.094 1.00 92.69 182 GLN A O 1
ATOM 1443 N N . LYS A 1 183 ? 16.643 8.891 6.074 1.00 93.81 183 LYS A N 1
ATOM 1444 C CA . LYS A 1 183 ? 16.405 10.336 6.210 1.00 93.81 183 LYS A CA 1
ATOM 1445 C C . LYS A 1 183 ? 15.183 10.660 7.080 1.00 93.81 183 LYS A C 1
ATOM 1447 O O . LYS A 1 183 ? 14.980 11.825 7.417 1.00 93.81 183 LYS A O 1
ATOM 1452 N N . LEU A 1 184 ? 14.348 9.676 7.430 1.00 93.06 184 LEU A N 1
ATOM 1453 C CA . LEU A 1 184 ? 13.183 9.898 8.283 1.00 93.06 184 LEU A CA 1
ATOM 1454 C C . LEU A 1 184 ? 13.584 10.030 9.754 1.00 93.06 184 LEU A C 1
ATOM 1456 O O . LEU A 1 184 ? 14.162 9.129 10.355 1.00 93.06 184 LEU A O 1
ATOM 1460 N N . GLU A 1 185 ? 13.184 11.136 10.372 1.00 89.81 185 GLU A N 1
ATOM 1461 C CA . GLU A 1 185 ? 13.353 11.343 11.806 1.00 89.81 185 GLU A CA 1
ATOM 1462 C C . GLU A 1 185 ? 12.186 10.741 12.601 1.00 89.81 185 GLU A C 1
ATOM 1464 O O . GLU A 1 185 ? 11.033 10.761 12.168 1.00 89.81 185 GLU A O 1
ATOM 1469 N N . ASN A 1 186 ? 12.459 10.276 13.824 1.00 87.75 186 ASN A N 1
ATOM 1470 C CA . ASN A 1 186 ? 11.448 9.787 14.777 1.00 87.75 186 ASN A CA 1
ATOM 1471 C C . ASN A 1 186 ? 10.640 8.558 14.312 1.00 87.75 186 ASN A C 1
ATOM 1473 O O . ASN A 1 186 ? 9.549 8.302 14.830 1.00 87.75 186 ASN A O 1
ATOM 1477 N N . VAL A 1 187 ? 11.179 7.771 13.378 1.00 90.56 187 VAL A N 1
ATOM 1478 C CA . VAL A 1 187 ? 10.601 6.497 12.931 1.00 90.56 187 VAL A CA 1
ATOM 1479 C C . VAL A 1 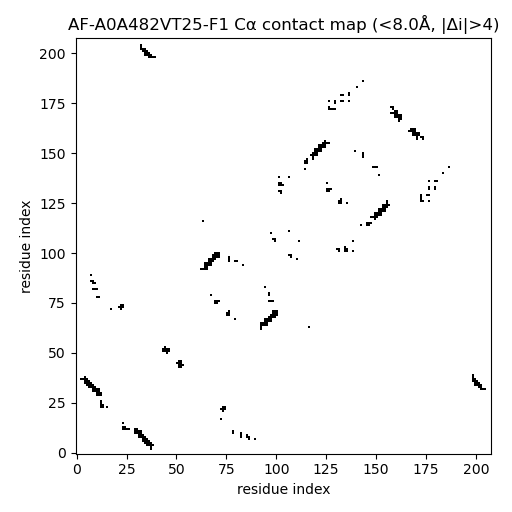187 ? 11.500 5.349 13.382 1.00 90.56 187 VAL A C 1
ATOM 1481 O O . VAL A 1 187 ? 12.706 5.367 13.162 1.00 90.56 187 VAL A O 1
ATOM 1484 N N . HIS A 1 188 ? 10.911 4.344 14.031 1.00 91.44 188 HIS A N 1
ATOM 1485 C CA . HIS A 1 188 ? 11.600 3.089 14.324 1.00 91.44 188 HIS A CA 1
ATOM 1486 C C . HIS A 1 188 ? 11.430 2.143 13.139 1.00 91.44 188 HIS A C 1
ATOM 1488 O O . HIS A 1 188 ? 10.300 1.879 12.726 1.00 91.44 188 HIS A O 1
ATOM 1494 N N . MET A 1 189 ? 12.541 1.626 12.626 1.00 92.06 189 MET A N 1
ATOM 1495 C CA . MET A 1 189 ? 12.572 0.735 11.471 1.00 92.06 189 MET A CA 1
ATOM 1496 C C . MET A 1 189 ? 13.190 -0.594 11.884 1.00 92.06 189 MET A C 1
ATOM 1498 O O . MET A 1 189 ? 14.248 -0.616 12.509 1.00 92.06 189 MET A O 1
ATOM 1502 N N . GLU A 1 190 ? 12.522 -1.688 11.537 1.00 93.00 190 GLU A N 1
ATOM 1503 C CA . GLU A 1 190 ? 13.009 -3.044 11.773 1.00 93.00 190 GLU A CA 1
ATOM 1504 C C . GLU A 1 190 ? 12.705 -3.929 10.567 1.00 93.00 190 GLU A C 1
ATOM 1506 O O . GLU A 1 190 ? 11.641 -3.819 9.955 1.00 93.00 190 GLU A O 1
ATOM 1511 N N . GLU A 1 191 ? 13.645 -4.809 10.228 1.00 91.00 191 GLU A N 1
ATOM 1512 C CA . GLU A 1 191 ? 13.412 -5.865 9.249 1.00 91.00 191 GLU A CA 1
ATOM 1513 C C . GLU A 1 191 ? 12.685 -7.023 9.935 1.00 91.00 191 GLU A C 1
ATOM 1515 O O . GLU A 1 191 ? 13.119 -7.519 10.978 1.00 91.00 191 GLU A O 1
ATOM 1520 N N . VAL A 1 192 ? 11.569 -7.457 9.352 1.00 89.19 192 VAL A N 1
ATOM 1521 C CA . VAL A 1 192 ? 10.811 -8.602 9.859 1.00 89.19 192 VAL A CA 1
ATOM 1522 C C . VAL A 1 192 ? 11.396 -9.880 9.252 1.00 89.19 192 VAL A C 1
ATOM 1524 O O . VAL A 1 192 ? 11.391 -10.015 8.027 1.00 89.19 192 VAL A O 1
ATOM 1527 N N . PRO A 1 193 ? 11.870 -10.844 10.065 1.00 87.19 193 PRO A N 1
ATOM 1528 C CA . PRO A 1 193 ? 12.397 -12.103 9.552 1.00 87.19 193 PRO A CA 1
ATOM 1529 C C . PRO A 1 193 ? 11.367 -12.861 8.709 1.00 87.19 193 PRO A C 1
ATOM 1531 O O . PRO A 1 193 ? 10.211 -12.997 9.103 1.00 87.19 193 PRO A O 1
ATOM 1534 N N . LEU A 1 194 ? 11.804 -13.434 7.586 1.00 82.81 194 LEU A N 1
ATOM 1535 C CA . LEU A 1 194 ? 10.951 -14.213 6.674 1.00 82.81 194 LEU A CA 1
ATOM 1536 C C . LEU A 1 194 ? 10.732 -15.672 7.118 1.00 82.81 194 LEU A C 1
ATOM 1538 O O . LEU A 1 194 ? 10.236 -16.495 6.357 1.00 82.81 194 LEU A O 1
ATOM 1542 N N . ASN A 1 195 ? 11.114 -16.020 8.347 1.00 81.88 195 ASN A N 1
ATOM 1543 C CA . ASN A 1 195 ? 11.011 -17.376 8.893 1.00 81.88 195 ASN A CA 1
ATOM 1544 C C . ASN A 1 195 ? 9.645 -17.668 9.545 1.00 81.88 195 ASN A C 1
ATOM 1546 O O . ASN A 1 195 ? 9.531 -18.575 10.373 1.00 81.88 195 ASN A O 1
ATOM 1550 N N . PHE A 1 196 ? 8.614 -16.895 9.200 1.00 81.88 196 PHE A N 1
ATOM 1551 C CA . PHE A 1 196 ? 7.254 -17.139 9.660 1.00 81.88 196 PHE A CA 1
ATOM 1552 C C . PHE A 1 196 ? 6.607 -18.298 8.883 1.00 81.88 196 PHE A C 1
ATOM 1554 O O . PHE A 1 196 ? 6.961 -18.556 7.731 1.00 81.88 196 PHE A O 1
ATOM 1561 N N . PRO A 1 197 ? 5.642 -19.015 9.481 1.00 77.25 197 PRO A N 1
ATOM 1562 C CA . PRO A 1 197 ? 4.990 -20.117 8.789 1.00 77.25 197 PRO A CA 1
ATOM 1563 C C . PRO A 1 197 ? 4.185 -19.629 7.572 1.00 77.25 197 PRO A C 1
ATOM 1565 O O . PRO A 1 197 ? 3.445 -18.647 7.655 1.00 77.25 197 PRO A O 1
ATOM 1568 N N . GLN A 1 198 ? 4.297 -20.346 6.454 1.00 75.62 198 GLN A N 1
ATOM 1569 C CA . GLN A 1 198 ? 3.535 -20.077 5.238 1.00 75.62 198 GLN A CA 1
ATOM 1570 C C . GLN A 1 198 ? 2.207 -20.841 5.260 1.00 75.62 198 GLN A C 1
ATOM 1572 O O . GLN A 1 198 ? 2.175 -22.068 5.332 1.00 75.62 198 GLN A O 1
ATOM 1577 N N . TYR A 1 199 ? 1.107 -20.098 5.158 1.00 74.00 199 TYR A N 1
ATOM 1578 C CA . TYR A 1 199 ? -0.257 -20.632 5.238 1.00 74.00 199 TYR A CA 1
ATOM 1579 C C . TYR A 1 199 ? -1.041 -20.514 3.933 1.00 74.00 199 TYR A C 1
ATOM 1581 O O . TYR A 1 199 ? -2.241 -20.764 3.903 1.00 74.00 199 TYR A O 1
ATOM 1589 N N . PHE A 1 200 ? -0.379 -20.149 2.839 1.00 73.38 200 PHE A N 1
ATOM 1590 C CA . PHE A 1 200 ? -1.005 -20.067 1.528 1.00 73.38 200 PHE A CA 1
ATOM 1591 C C . PHE A 1 200 ? -0.161 -20.783 0.482 1.00 73.38 200 PHE A C 1
ATOM 1593 O O . PHE A 1 200 ? 1.070 -20.725 0.501 1.00 73.38 200 PHE A O 1
ATOM 1600 N N . HIS A 1 201 ? -0.849 -21.459 -0.428 1.00 68.31 201 HIS A N 1
ATOM 1601 C CA . HIS A 1 201 ? -0.269 -22.041 -1.625 1.00 68.31 201 HIS A CA 1
ATOM 1602 C C . HIS A 1 201 ? -0.864 -21.311 -2.820 1.00 68.31 201 HIS A C 1
ATOM 1604 O O . HIS A 1 201 ? -2.073 -21.065 -2.885 1.00 68.31 201 HIS A O 1
ATOM 1610 N N . TYR A 1 202 ? -0.006 -20.964 -3.766 1.00 70.31 202 TYR A N 1
ATOM 1611 C CA . TYR A 1 202 ? -0.424 -20.348 -5.007 1.00 70.31 202 TYR A CA 1
ATOM 1612 C C . TYR A 1 202 ? 0.296 -21.027 -6.161 1.00 70.31 202 TYR A C 1
ATOM 1614 O O . TYR A 1 202 ? 1.474 -21.366 -6.058 1.00 70.31 202 TYR A O 1
ATOM 1622 N N . GLU A 1 203 ? -0.432 -21.244 -7.249 1.00 56.22 203 GLU A N 1
ATOM 1623 C CA . GLU A 1 203 ? 0.164 -21.608 -8.525 1.00 56.22 203 GLU A CA 1
ATOM 1624 C C . GLU A 1 203 ? 0.332 -20.318 -9.319 1.00 56.22 203 GLU A C 1
ATOM 1626 O O . GLU A 1 203 ? -0.644 -19.634 -9.634 1.00 56.22 203 GLU A O 1
ATOM 1631 N N . ARG A 1 204 ? 1.586 -19.956 -9.592 1.00 55.91 204 ARG A N 1
ATOM 1632 C CA . ARG A 1 204 ? 1.907 -18.826 -10.458 1.00 55.91 204 ARG A CA 1
ATOM 1633 C C . ARG A 1 204 ? 1.493 -19.210 -11.880 1.00 55.91 204 ARG A C 1
ATOM 1635 O O . ARG A 1 204 ? 1.986 -20.199 -12.424 1.00 55.91 204 ARG A O 1
ATOM 1642 N N . VAL A 1 205 ? 0.538 -18.480 -12.453 1.00 59.25 205 VAL A N 1
ATOM 1643 C CA . VAL A 1 205 ? 0.232 -18.600 -13.885 1.00 59.25 205 VAL A CA 1
ATOM 1644 C C . VAL A 1 205 ? 1.435 -18.087 -14.679 1.00 59.25 205 VAL A C 1
ATOM 1646 O O . VAL A 1 205 ? 2.189 -17.266 -14.169 1.00 59.25 205 VAL A O 1
ATOM 1649 N N . LYS A 1 206 ? 1.662 -18.593 -15.896 1.00 50.31 206 LYS A N 1
ATOM 1650 C CA . LYS A 1 206 ? 2.881 -18.295 -16.681 1.00 50.31 206 LYS A CA 1
ATOM 1651 C C . LYS A 1 206 ? 3.053 -16.807 -17.001 1.00 50.31 206 LYS A C 1
ATOM 1653 O O . LYS A 1 206 ? 4.132 -16.386 -17.397 1.00 50.31 206 LYS A O 1
ATOM 1658 N N . GLU A 1 207 ? 1.965 -16.062 -16.901 1.00 48.91 207 GLU A N 1
ATOM 1659 C CA . GLU A 1 207 ? 1.844 -14.641 -17.177 1.00 48.91 207 GLU A CA 1
ATOM 1660 C C . GLU A 1 207 ? 2.257 -13.757 -15.987 1.00 48.91 207 GLU A C 1
ATOM 1662 O O . GLU A 1 207 ? 2.242 -12.536 -16.126 1.00 48.91 207 GLU A O 1
ATOM 1667 N N . LEU A 1 208 ? 2.616 -14.356 -14.843 1.00 44.00 208 LEU A N 1
ATOM 1668 C CA . LEU A 1 208 ? 3.205 -13.687 -13.682 1.00 44.00 208 LEU A CA 1
ATOM 1669 C C . LEU A 1 208 ? 4.607 -14.214 -13.431 1.00 44.00 208 LEU A C 1
ATOM 1671 O O . LEU A 1 208 ? 4.809 -15.446 -13.395 1.00 44.00 208 LEU A O 1
#

Foldseek 3Di:
DDQPWDKQKAFDFADDDPVDLDAGPPDPCTDIWIKTFGDDDPPFDADPVGHTPDPDDPDPDDQDEAEAEEAPGRCVLVRVVVSCVSCVVVDPGHYHYDYDDLLDPDDDPVCVVCLQVAQEAEEEAQQDDLSSLLSVLVVVLVSCPDDDHHDYHYHHDQDWDQDPVVNDTDRVSVVSSVVSNVPRPPDDDDDDDPPDDDGMDTDDDPSD

InterPro domains:
  IPR019410 Lysine methyltransferase [PF10294] (72-160)
  IPR029063 S-adenosyl-L-methionine-dependent methyltransferase superfamily [G3DSA:3.40.50.150] (54-195)
  IPR038899 Methyltransferase-like protein 22 [PTHR23108] (70-208)

Secondary structure (DSSP, 8-state):
-----EEEEEEE-----TTS-PPP---TT-EEEEEEE----SS--B-TTS-B-------TT----EEEEE---TTHHHHHHHHHHHTTTT--S-EEEEE--TTSSS--HHHHHHHTT--EEEEES--SSHHHHHHHHHHHHHHHHSSSP-EEEEE-----EEETTTTEEE-HHHHHHHHHHHT-TT----PPPS-SPP-EEE---TT-

Sequence (208 aa):
MDDEDYTVSSELYQEYDYTSSSKPTVNKANAVSKFKFKHPPPPAKTDSDGDFIVSRKKSANKKVGIIEIDVDKGGLLQLIESNILRNKHLTKHPITVLELDFTSQVLPREIVATLAKIPIVIAADVIYDDVITEAFVRTVAHVLSKPPKRSVYIALEKRYVFTIADCDAVAPCYEYYMECLQKLENVHMEEVPLNFPQYFHYERVKEL

Mean predicted aligned error: 10.54 Å

Organism: Asbolus verrucosus (NCBI:txid1661398)

Solvent-accessible surface area (backbone atoms only — not comparable to full-atom values): 13453 Å² total; per-residue (Å²): 132,83,84,72,63,45,76,47,54,40,71,50,75,68,94,66,67,84,89,53,91,65,66,56,69,83,54,95,76,54,53,67,49,59,37,38,34,51,78,76,72,81,92,63,51,56,50,98,86,65,48,74,58,67,93,65,79,94,65,80,91,65,87,67,62,47,76,49,71,44,48,85,52,57,60,44,59,60,46,51,54,49,34,49,60,72,35,44,92,77,53,92,51,62,71,44,80,45,72,48,58,49,82,51,93,66,80,51,68,69,57,62,70,44,42,69,77,48,54,67,47,79,47,68,70,71,66,79,46,71,70,54,31,55,22,42,53,53,46,50,51,56,59,61,71,40,68,56,85,56,48,77,48,76,48,74,76,84,65,69,45,77,38,83,90,73,75,41,78,42,38,61,53,58,53,53,45,51,57,59,55,70,70,52,80,98,66,90,84,80,86,78,77,86,86,63,89,84,46,66,53,71,72,78,54,93,92,104